Protein AF-Q72GN1-F1 (afdb_monomer)

Foldseek 3Di:
DPQPVVCVLVDPLLVLLLPDPFDPDPVLVLVLLLLCLLVLVLVLVLLVLLCVPDDPVLNPLSVLVSVLSVVSNVVSVVSPRDPPDDHDVLSVVVSVLSVVLSPDDSLLSLLVNLNLLSSVLSSCVSPPDCDDPCVVVVCSSPPPSNVVSSVSSVVSNVVSVPPDDSVVSSVSSSVSSVSSSSSSNSRD

InterPro domains:
  IPR016084 Haem oxygenase-like, multi-helical [G3DSA:1.20.910.10] (1-187)
  IPR016084 Haem oxygenase-like, multi-helical [SSF48613] (20-186)

Organism: Thermus thermophilus (strain ATCC BAA-163 / DSM 7039 / HB27) (NCBI:txid262724)

Secondary structure (DSSP, 8-state):
----GGGGGSTTHHHHHHT------HHHHHHHHHTTHHHHHHHHHHHHHHHHH--GGGHHHHHHHHHHHHHHHHHHHHTT--TTSPPPHHHHHHHHHHHHHTTS-HHHHHHHHHHHHHHHHHHHHHHS-SSSTTHHHHHHHTSHHHHHHHHHHHHHHHHHHTTS-HHHHHHHHHHHHHHHHHHHGGG-

Radius of gyration: 15.89 Å; Cα contacts (8 Å, |Δi|>4): 161; chains: 1; bounding box: 42×34×41 Å

Nearest PDB structures (foldseek):
  1wwm-assembly1_A  TM=9.823E-01  e=1.397E-21  Thermus thermophilus HB8
  1wwm-assembly1_B  TM=1.000E+00  e=7.717E-18  Thermus thermophilus HB8
  2qzc-assembly1_B  TM=8.128E-01  e=9.534E-03  Saccharolobus solfataricus P2
  8ji2-assembly1_B  TM=4.622E-01  e=4.978E-01  Aetokthonos hydrillicola Thurmond2011

Solvent-accessible surface area (backbone atoms only — not comparable to full-atom values): 10661 Å² total; per-residue (Å²): 132,84,71,64,64,72,45,73,69,47,71,64,50,64,56,55,49,69,66,55,79,63,56,83,46,72,67,60,45,53,52,56,55,33,67,39,51,70,43,55,53,46,47,48,54,45,48,55,55,46,59,76,70,46,55,79,92,55,38,64,46,52,51,54,51,47,52,53,50,52,54,49,52,54,49,39,46,76,72,67,28,55,95,85,56,88,72,54,71,65,56,48,53,42,37,52,48,52,59,54,48,63,72,49,60,69,55,61,41,46,34,50,51,36,51,50,57,54,47,52,51,54,52,43,68,70,71,52,61,79,67,66,98,49,28,69,61,48,49,62,70,66,26,73,65,48,52,50,36,50,52,49,35,46,57,52,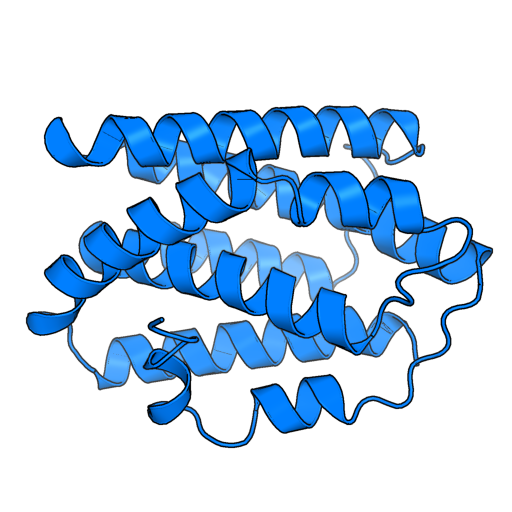23,57,71,43,50,81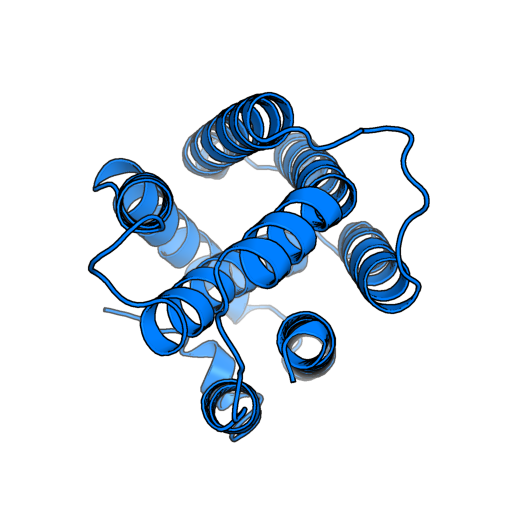,82,52,62,65,68,62,49,38,53,50,55,44,51,50,45,52,43,50,37,56,58,60,54,73,34,95

Sequence (188 aa):
MLGLDLLKEVPGLLEEIKALSLRLDEERFRFWLQQDYPFVEALYRYQVGLLLEAPQAHRAPLVQALMATVEELDWLLLQGASPSAPVHPVRAGYIALLEEMGRLPYAYRVVFFYFLNGLFLEAWAHHVPEEGPWAELSQHWFAPEFQAVLYDLEVLARGLWEDLDPEVVRTYLRRILEAEKATWSLLL

Mean predicted aligned error: 3.99 Å

pLDDT: mean 91.01, std 10.24, range [35.78, 98.81]

Structure (mmCIF, N/CA/C/O backbone):
data_AF-Q72GN1-F1
#
_entry.id   AF-Q72GN1-F1
#
loop_
_atom_site.group_PDB
_atom_site.id
_atom_site.type_symbol
_atom_site.label_atom_id
_atom_site.label_alt_id
_atom_site.label_comp_id
_atom_site.label_asym_id
_atom_site.label_entity_id
_atom_site.label_seq_id
_atom_site.pdbx_PDB_ins_code
_atom_site.Cartn_x
_atom_site.Cartn_y
_atom_site.Cartn_z
_atom_site.occupancy
_atom_site.B_iso_or_equiv
_atom_site.auth_seq_id
_atom_site.auth_comp_id
_atom_site.auth_asym_id
_atom_site.auth_atom_id
_atom_site.pdbx_PDB_model_num
ATOM 1 N N . MET A 1 1 ? 5.558 17.284 11.844 1.00 35.78 1 MET A N 1
ATOM 2 C CA . MET A 1 1 ? 5.648 16.429 10.651 1.00 35.78 1 MET A CA 1
ATOM 3 C C . MET A 1 1 ? 5.815 15.023 11.186 1.00 35.78 1 MET A C 1
ATOM 5 O O . MET A 1 1 ? 6.859 14.739 11.761 1.00 35.78 1 MET A O 1
ATOM 9 N N . LEU A 1 2 ? 4.736 14.248 11.218 1.00 42.19 2 LEU A N 1
ATOM 10 C CA . LEU A 1 2 ? 4.694 12.930 11.848 1.00 42.19 2 LEU A CA 1
ATOM 11 C C . LEU A 1 2 ? 5.319 11.917 10.879 1.00 42.19 2 LEU A C 1
ATOM 13 O O . LEU A 1 2 ? 4.662 11.114 10.245 1.00 42.19 2 LEU A O 1
ATOM 17 N N . GLY A 1 3 ? 6.641 11.972 10.731 1.00 53.28 3 GLY A N 1
ATOM 18 C CA . GLY A 1 3 ? 7.358 10.950 9.976 1.00 53.28 3 GLY A CA 1
ATOM 19 C C . GLY A 1 3 ? 7.131 9.600 10.639 1.00 53.28 3 GLY A C 1
ATOM 20 O O . GLY A 1 3 ? 7.642 9.402 11.731 1.00 53.28 3 GLY A O 1
ATOM 21 N N . LEU A 1 4 ? 6.324 8.731 10.021 1.00 66.62 4 LEU A N 1
ATOM 22 C CA . LEU A 1 4 ? 6.171 7.307 10.327 1.00 66.62 4 LEU A CA 1
ATOM 23 C C . LEU A 1 4 ? 6.432 6.936 11.803 1.00 66.62 4 LEU A C 1
ATOM 25 O O . LEU 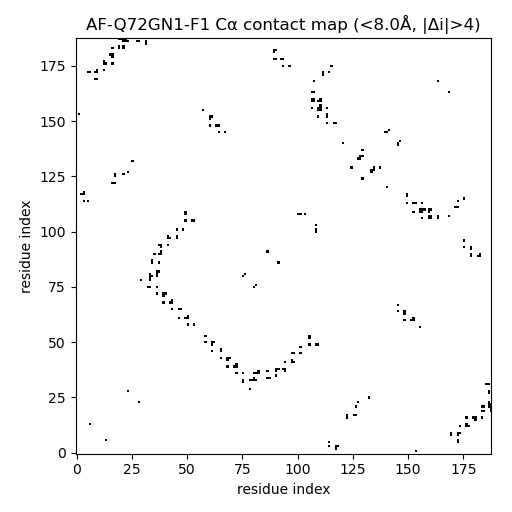A 1 4 ? 7.235 6.052 12.095 1.00 66.62 4 LEU A O 1
ATOM 29 N N . ASP A 1 5 ? 5.762 7.592 12.758 1.00 74.12 5 ASP A N 1
ATOM 30 C CA . ASP A 1 5 ? 5.998 7.343 14.193 1.00 74.12 5 ASP A CA 1
ATOM 31 C C . ASP A 1 5 ? 5.701 5.877 14.568 1.00 74.12 5 ASP A C 1
ATOM 33 O O . ASP A 1 5 ? 6.267 5.345 15.521 1.00 74.12 5 ASP A O 1
ATOM 37 N N . LEU A 1 6 ? 4.892 5.203 13.744 1.00 78.25 6 LEU A N 1
ATOM 38 C CA . LEU A 1 6 ? 4.627 3.764 13.767 1.00 78.25 6 LEU A CA 1
ATOM 39 C C . LEU A 1 6 ? 5.886 2.896 13.616 1.00 78.25 6 LEU A C 1
ATOM 41 O O . LEU A 1 6 ? 5.913 1.769 14.103 1.00 78.25 6 LEU A O 1
ATOM 45 N N . LEU A 1 7 ? 6.957 3.403 13.000 1.00 79.00 7 LEU A N 1
ATOM 46 C CA . LEU A 1 7 ? 8.240 2.695 12.908 1.00 79.00 7 LEU A CA 1
ATOM 47 C C . LEU A 1 7 ? 8.895 2.489 14.272 1.00 79.00 7 LEU A C 1
ATOM 49 O O . LEU A 1 7 ? 9.682 1.556 14.426 1.00 79.00 7 LEU A O 1
ATOM 53 N N . LYS A 1 8 ? 8.555 3.301 15.284 1.00 80.94 8 LYS A N 1
ATOM 54 C CA . LYS A 1 8 ? 9.031 3.092 16.661 1.00 80.94 8 LYS A CA 1
ATOM 55 C C . LYS A 1 8 ? 8.574 1.745 17.223 1.00 80.94 8 LYS A C 1
ATOM 57 O O . LYS A 1 8 ? 9.262 1.184 18.074 1.00 80.94 8 LYS A O 1
ATOM 62 N N . GLU A 1 9 ? 7.469 1.197 16.719 1.00 80.38 9 GLU A N 1
ATOM 63 C CA . GLU A 1 9 ? 6.988 -0.133 17.098 1.00 80.38 9 GLU A CA 1
ATOM 64 C C . GLU A 1 9 ? 7.864 -1.254 16.517 1.00 80.38 9 GLU A C 1
ATOM 66 O O . GLU A 1 9 ? 7.990 -2.330 17.109 1.00 80.38 9 GLU A O 1
ATOM 71 N N . VAL A 1 10 ? 8.526 -1.014 15.384 1.00 84.94 10 VAL A N 1
ATOM 72 C CA . VAL A 1 10 ? 9.309 -2.005 14.627 1.00 84.94 10 VAL A CA 1
ATOM 73 C C . VAL A 1 10 ? 10.698 -1.461 14.248 1.00 84.94 10 VAL A C 1
ATOM 75 O O . VAL A 1 10 ? 11.025 -1.340 13.066 1.00 84.94 10 VAL A O 1
ATOM 78 N N . PRO A 1 11 ? 11.542 -1.134 15.246 1.00 87.06 11 PRO A N 1
ATOM 79 C CA . PRO A 1 11 ? 12.806 -0.444 15.008 1.00 87.06 11 PRO A CA 1
ATOM 80 C C . PRO A 1 11 ? 13.786 -1.293 14.184 1.00 87.06 11 PRO A C 1
ATOM 82 O O . PRO A 1 11 ? 13.904 -2.499 14.407 1.00 87.06 11 PRO A O 1
ATOM 85 N N . GLY A 1 12 ? 14.528 -0.653 13.275 1.00 89.00 12 GLY A N 1
ATOM 86 C CA . GLY A 1 12 ? 15.630 -1.253 12.514 1.00 89.00 12 GLY A CA 1
ATOM 87 C C . GLY A 1 12 ? 15.245 -1.825 11.146 1.00 89.00 12 GLY A C 1
ATOM 88 O O . GLY A 1 12 ? 16.092 -1.905 10.261 1.00 89.00 12 GLY A O 1
ATOM 89 N N . LEU A 1 13 ? 13.981 -2.201 10.934 1.00 90.56 13 LEU A N 1
ATOM 90 C CA . LEU A 1 13 ? 13.562 -2.852 9.687 1.00 90.56 13 LEU A CA 1
ATOM 91 C C . LEU A 1 13 ? 13.527 -1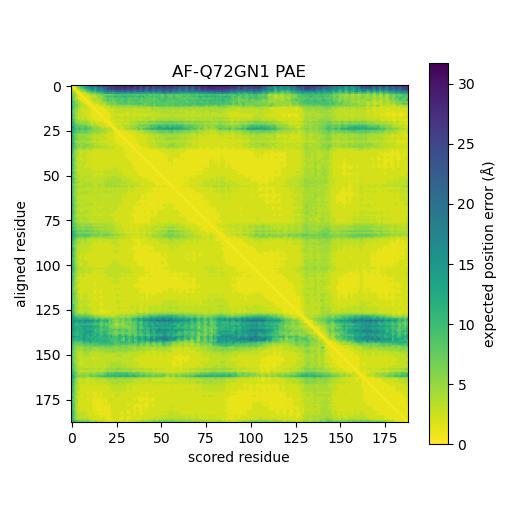.896 8.485 1.00 90.56 13 LEU A C 1
ATOM 93 O O . LEU A 1 13 ? 13.833 -2.318 7.371 1.00 90.56 13 LEU A O 1
ATOM 97 N N . LEU A 1 14 ? 13.203 -0.613 8.687 1.00 92.06 14 LEU A N 1
ATOM 98 C CA . LEU A 1 14 ? 13.308 0.380 7.611 1.00 92.06 14 LEU A CA 1
ATOM 99 C C . LEU A 1 14 ? 14.774 0.599 7.221 1.00 92.06 14 LEU A C 1
ATOM 101 O O . LEU A 1 14 ? 15.106 0.690 6.042 1.00 92.06 14 LEU A O 1
ATOM 105 N N . GLU A 1 15 ? 15.661 0.656 8.208 1.00 93.50 15 GLU A N 1
ATOM 106 C CA . GLU A 1 15 ? 17.096 0.814 8.009 1.00 93.50 15 GLU A CA 1
ATOM 107 C C . GLU A 1 15 ? 17.680 -0.375 7.240 1.00 93.50 15 GLU A C 1
ATOM 109 O O . GLU A 1 15 ? 18.548 -0.183 6.394 1.00 93.50 15 GLU A O 1
ATOM 114 N N . GLU A 1 16 ? 17.166 -1.588 7.460 1.00 95.25 16 GLU A N 1
ATOM 115 C CA . GLU A 1 16 ? 17.528 -2.762 6.662 1.00 95.25 16 GLU A CA 1
ATOM 116 C C . GLU A 1 16 ? 17.114 -2.641 5.190 1.00 95.25 16 GLU A C 1
ATOM 118 O O . GLU A 1 16 ? 17.872 -3.077 4.324 1.00 95.25 16 GLU A O 1
ATOM 123 N N . ILE A 1 17 ? 15.946 -2.056 4.892 1.00 95.19 17 ILE A N 1
ATOM 124 C CA . ILE A 1 17 ? 15.521 -1.777 3.509 1.00 95.19 17 ILE A CA 1
ATOM 125 C C . ILE A 1 17 ? 16.449 -0.732 2.889 1.00 95.19 17 ILE A C 1
ATOM 127 O O . ILE A 1 17 ? 16.931 -0.923 1.775 1.00 95.19 17 ILE A O 1
ATOM 131 N N . LYS A 1 18 ? 16.743 0.352 3.615 1.00 93.44 18 LYS A N 1
ATOM 132 C CA . LYS A 1 18 ? 17.638 1.426 3.154 1.00 93.44 18 LYS A CA 1
ATOM 133 C C . LYS A 1 18 ? 19.076 0.936 2.937 1.00 93.44 18 LYS A C 1
ATOM 135 O O . LYS A 1 18 ? 19.743 1.362 2.007 1.00 93.44 18 LYS A O 1
ATOM 140 N N . ALA A 1 19 ? 19.544 -0.025 3.729 1.00 95.25 19 ALA A N 1
ATOM 141 C CA . ALA A 1 19 ? 20.890 -0.586 3.607 1.00 95.25 19 ALA A CA 1
ATOM 142 C C . ALA A 1 19 ? 21.085 -1.550 2.416 1.00 95.25 19 ALA A C 1
ATOM 144 O O . ALA A 1 19 ? 22.205 -2.028 2.200 1.00 95.25 19 ALA A O 1
ATOM 145 N N . LEU A 1 20 ? 20.034 -1.877 1.652 1.00 95.50 20 LEU A N 1
ATOM 146 C CA . LEU A 1 20 ? 20.152 -2.759 0.492 1.00 95.50 20 LEU A CA 1
ATOM 147 C C . LEU A 1 20 ? 21.077 -2.145 -0.571 1.00 95.50 20 LEU A C 1
ATOM 149 O O . LEU A 1 20 ? 20.889 -1.019 -1.018 1.00 95.50 20 LEU A O 1
ATOM 153 N N . SER A 1 21 ? 22.074 -2.913 -1.012 1.00 93.75 21 SER A N 1
ATOM 154 C CA . SER A 1 21 ? 22.995 -2.508 -2.083 1.00 93.75 21 SER A CA 1
ATOM 155 C C . SER A 1 21 ? 22.385 -2.790 -3.458 1.00 93.75 21 SER A C 1
ATOM 157 O O . SER A 1 21 ? 22.785 -3.735 -4.138 1.00 93.75 21 SER A O 1
ATOM 159 N N . LEU A 1 22 ? 21.377 -2.002 -3.827 1.00 92.62 22 LEU A N 1
ATOM 160 C CA . LEU A 1 22 ? 20.598 -2.194 -5.049 1.00 92.62 22 LEU A CA 1
ATOM 161 C C . LEU A 1 22 ? 21.373 -1.810 -6.313 1.00 92.62 22 LEU A C 1
ATOM 163 O O . LEU A 1 22 ? 22.216 -0.910 -6.312 1.00 92.62 22 LEU A O 1
ATOM 167 N N . ARG A 1 23 ? 21.043 -2.471 -7.424 1.00 88.75 23 ARG A N 1
ATOM 168 C CA . ARG A 1 23 ? 21.545 -2.150 -8.763 1.00 88.75 23 ARG A CA 1
ATOM 169 C C . ARG A 1 23 ? 20.411 -1.588 -9.605 1.00 88.75 23 ARG A C 1
ATOM 171 O O . ARG A 1 23 ? 19.601 -2.330 -10.151 1.00 88.75 23 ARG A O 1
ATOM 178 N N . LEU A 1 24 ? 20.379 -0.267 -9.723 1.00 84.31 24 LEU A N 1
ATOM 179 C CA . LEU A 1 24 ? 19.360 0.453 -10.486 1.00 84.31 24 LEU A CA 1
ATOM 180 C C . LEU A 1 24 ? 19.787 0.649 -11.941 1.00 84.31 24 LEU A C 1
ATOM 182 O O . LEU A 1 24 ? 19.937 1.777 -12.411 1.00 84.31 24 LEU A O 1
ATOM 186 N N . ASP A 1 25 ? 20.036 -0.450 -12.655 1.00 87.19 25 ASP A N 1
ATOM 187 C CA . ASP A 1 25 ? 20.161 -0.358 -14.108 1.00 87.19 25 ASP A CA 1
ATOM 188 C C . ASP A 1 25 ? 18.796 -0.111 -14.757 1.00 87.19 25 ASP A C 1
ATOM 190 O O . ASP A 1 25 ? 17.753 -0.510 -14.229 1.00 87.19 25 ASP A O 1
ATOM 194 N N . GLU A 1 26 ? 18.808 0.591 -15.894 1.00 85.50 26 GLU A N 1
ATOM 195 C CA . GLU A 1 26 ? 17.575 1.170 -16.411 1.00 85.50 26 GLU A CA 1
ATOM 196 C C . GLU A 1 26 ? 16.539 0.093 -16.792 1.00 85.50 26 GLU A C 1
ATOM 198 O O . GLU A 1 26 ? 15.349 0.187 -16.485 1.00 85.50 26 GLU A O 1
ATOM 203 N N . GLU A 1 27 ? 17.010 -0.966 -17.446 1.00 87.50 27 GLU A N 1
ATOM 204 C CA . GLU A 1 27 ? 16.170 -2.049 -17.946 1.00 87.50 27 GLU A CA 1
ATOM 205 C C . GLU A 1 27 ? 15.624 -2.919 -16.809 1.00 87.50 27 GLU A C 1
ATOM 207 O O . GLU A 1 27 ? 14.429 -3.228 -16.797 1.00 87.50 27 GLU A O 1
ATOM 212 N N . ARG A 1 28 ? 16.453 -3.268 -15.814 1.00 88.94 28 ARG A N 1
ATOM 213 C CA . ARG A 1 28 ? 15.993 -4.027 -14.644 1.00 88.94 28 ARG A CA 1
ATOM 214 C C . ARG A 1 28 ? 15.006 -3.239 -13.814 1.00 88.94 28 ARG A C 1
ATOM 216 O O . ARG A 1 28 ? 14.027 -3.827 -13.364 1.00 88.94 28 ARG A O 1
ATOM 223 N N . PHE A 1 29 ? 15.230 -1.942 -13.614 1.00 88.50 29 PHE A N 1
ATOM 224 C CA . PHE A 1 29 ? 14.293 -1.135 -12.842 1.00 88.50 29 PHE A CA 1
ATOM 225 C C . PHE A 1 29 ? 12.955 -0.981 -13.574 1.00 88.50 29 PHE A C 1
ATOM 227 O O . PHE A 1 29 ? 11.906 -1.176 -12.961 1.00 88.50 29 PHE A O 1
ATOM 234 N N . ARG A 1 30 ? 12.967 -0.769 -14.901 1.00 88.31 30 ARG A N 1
ATOM 235 C CA . ARG A 1 30 ? 11.740 -0.787 -15.720 1.00 88.31 30 ARG A CA 1
ATOM 236 C C . ARG A 1 30 ? 10.990 -2.112 -15.583 1.00 88.31 30 ARG A C 1
ATOM 238 O O . ARG A 1 30 ? 9.778 -2.112 -15.387 1.00 88.31 30 ARG A O 1
ATOM 245 N N . PHE A 1 31 ? 11.697 -3.237 -15.665 1.00 89.00 31 PHE A N 1
ATOM 246 C CA . PHE A 1 31 ? 11.098 -4.561 -15.502 1.00 89.00 31 PHE A CA 1
ATOM 247 C C . PHE A 1 31 ? 10.524 -4.762 -14.093 1.00 89.00 31 PHE A C 1
ATOM 249 O O . PHE A 1 31 ? 9.406 -5.252 -13.943 1.00 89.00 31 PHE A O 1
ATOM 256 N N . TRP A 1 32 ? 11.256 -4.346 -13.058 1.00 92.75 32 TRP A N 1
ATOM 257 C CA . TRP A 1 32 ? 10.799 -4.411 -11.672 1.00 92.75 32 TRP A CA 1
ATOM 258 C C . TRP A 1 32 ? 9.516 -3.598 -11.457 1.00 92.75 32 TRP A C 1
ATOM 260 O O . TRP A 1 32 ? 8.594 -4.117 -10.829 1.00 92.75 32 TRP A O 1
ATOM 270 N N . LEU A 1 33 ? 9.421 -2.398 -12.042 1.00 89.06 33 LEU A N 1
ATOM 271 C CA . LEU A 1 33 ? 8.225 -1.549 -12.018 1.00 89.06 33 LEU A CA 1
ATOM 272 C C . LEU A 1 33 ? 7.031 -2.187 -12.730 1.00 89.06 33 LEU A C 1
ATOM 274 O O . LEU A 1 33 ? 5.942 -2.262 -12.172 1.00 89.06 33 LEU A O 1
ATOM 278 N N . GLN A 1 34 ? 7.225 -2.704 -13.945 1.00 90.19 34 GLN A N 1
ATOM 279 C CA . GLN A 1 34 ? 6.151 -3.357 -14.706 1.00 90.19 34 GLN A CA 1
ATOM 280 C C . GLN A 1 34 ? 5.541 -4.546 -13.951 1.00 90.19 34 GLN A C 1
ATOM 282 O O . GLN A 1 34 ? 4.347 -4.825 -14.070 1.00 90.19 34 GLN A O 1
ATOM 287 N N . GLN A 1 35 ? 6.357 -5.255 -13.166 1.00 92.44 35 GLN A N 1
ATOM 288 C CA . GLN A 1 35 ? 5.905 -6.367 -12.335 1.00 92.44 35 GLN A CA 1
ATOM 289 C C . GLN A 1 35 ? 5.064 -5.938 -11.131 1.00 92.44 35 GLN A C 1
ATOM 291 O O . GLN A 1 35 ? 4.506 -6.814 -10.470 1.00 92.44 35 GLN A O 1
ATOM 296 N N . ASP A 1 36 ? 4.978 -4.642 -10.832 1.00 94.94 36 ASP A N 1
ATOM 297 C CA . ASP A 1 36 ? 4.238 -4.133 -9.681 1.00 94.94 36 ASP A CA 1
ATOM 298 C C . ASP A 1 36 ? 2.743 -3.927 -9.951 1.00 94.94 36 ASP A C 1
ATOM 300 O O . ASP A 1 36 ? 1.947 -3.872 -9.018 1.00 94.94 36 ASP A O 1
ATOM 304 N N . TYR A 1 37 ? 2.319 -3.942 -11.219 1.00 96.81 37 TYR A N 1
ATOM 305 C CA . TYR A 1 37 ? 0.909 -3.793 -11.599 1.00 96.81 37 TYR A CA 1
ATOM 306 C C . TYR A 1 37 ? -0.064 -4.696 -10.809 1.00 96.81 37 TYR A C 1
ATOM 308 O O . TYR A 1 37 ? -1.065 -4.185 -10.306 1.00 96.81 37 TYR A O 1
ATOM 316 N N . PRO A 1 38 ? 0.197 -6.007 -10.608 1.00 98.31 38 PRO A N 1
ATOM 317 C CA . PRO A 1 38 ? -0.691 -6.856 -9.810 1.00 98.31 38 PRO A CA 1
ATOM 318 C C . PRO A 1 38 ? -0.802 -6.429 -8.338 1.00 98.31 38 PRO A C 1
ATOM 320 O O . PRO A 1 38 ? -1.833 -6.667 -7.711 1.00 98.31 38 PRO A O 1
ATOM 323 N N . PHE A 1 39 ? 0.247 -5.821 -7.774 1.00 98.25 39 PHE A N 1
ATOM 324 C CA . PHE A 1 39 ? 0.227 -5.297 -6.410 1.00 98.25 39 PHE A CA 1
ATOM 325 C C . PHE A 1 39 ? -0.571 -3.994 -6.327 1.00 98.25 39 PHE A C 1
ATOM 327 O O . PHE A 1 39 ? -1.431 -3.878 -5.456 1.00 98.25 39 PHE A O 1
ATOM 334 N N . VAL A 1 40 ? -0.373 -3.068 -7.268 1.00 97.50 40 VAL A N 1
ATOM 335 C CA . VAL A 1 40 ? -1.145 -1.815 -7.336 1.00 97.50 40 VAL A CA 1
ATOM 336 C C . VAL A 1 40 ? -2.640 -2.097 -7.553 1.00 97.50 40 VAL A C 1
ATOM 338 O O . VAL A 1 40 ? -3.487 -1.487 -6.906 1.00 97.50 40 VAL A O 1
ATOM 341 N N . GLU A 1 41 ? -2.993 -3.103 -8.358 1.00 98.50 41 GLU A N 1
ATOM 342 C CA . GLU A 1 41 ? -4.385 -3.557 -8.513 1.00 98.50 41 GLU A CA 1
ATOM 343 C C . GLU A 1 41 ? -4.946 -4.136 -7.199 1.00 98.50 41 GLU A C 1
ATOM 345 O O . GLU A 1 41 ? -6.095 -3.886 -6.823 1.00 98.50 41 GLU A O 1
ATOM 350 N N . ALA A 1 42 ? -4.143 -4.891 -6.443 1.00 98.69 42 ALA A N 1
ATOM 351 C CA . ALA A 1 42 ? -4.549 -5.363 -5.121 1.00 98.69 42 ALA A CA 1
ATOM 352 C C . ALA A 1 42 ? -4.737 -4.201 -4.127 1.00 98.69 42 ALA A C 1
ATOM 354 O O . ALA A 1 42 ? -5.677 -4.229 -3.325 1.00 98.69 42 ALA A O 1
ATOM 355 N N . LEU A 1 43 ? -3.899 -3.164 -4.210 1.00 98.50 43 LEU A N 1
ATOM 356 C CA . LEU A 1 43 ? -4.015 -1.943 -3.414 1.00 98.50 43 LEU A CA 1
ATOM 357 C C . LEU A 1 43 ? -5.298 -1.171 -3.759 1.00 98.50 43 LEU A C 1
ATOM 359 O O . LEU A 1 43 ? -6.043 -0.810 -2.847 1.00 98.50 43 LEU A O 1
ATOM 363 N N . TYR A 1 44 ? -5.634 -1.048 -5.048 1.00 98.69 44 TYR A N 1
ATOM 364 C CA . TYR A 1 44 ? -6.911 -0.498 -5.514 1.00 98.69 44 TYR A CA 1
ATOM 365 C C . TYR A 1 44 ? -8.101 -1.225 -4.870 1.00 98.69 44 TYR A C 1
ATOM 367 O O . TYR A 1 44 ? -8.983 -0.604 -4.266 1.00 98.69 44 TYR A O 1
ATOM 375 N N . ARG A 1 45 ? -8.114 -2.563 -4.911 1.00 98.81 45 ARG A N 1
ATOM 376 C CA . ARG A 1 45 ? -9.185 -3.368 -4.292 1.00 98.81 45 ARG A CA 1
ATOM 377 C C . ARG A 1 45 ? -9.255 -3.163 -2.779 1.00 98.81 45 ARG A C 1
ATOM 379 O O . ARG A 1 45 ? -10.351 -3.079 -2.217 1.00 98.81 45 ARG A O 1
ATOM 386 N N . TYR A 1 46 ? -8.103 -3.058 -2.123 1.00 98.81 46 TYR A N 1
ATOM 387 C CA . TYR A 1 46 ? -8.011 -2.762 -0.698 1.00 98.81 46 TYR A CA 1
ATOM 388 C C . TYR A 1 46 ? -8.623 -1.388 -0.362 1.00 98.81 46 TYR A C 1
ATOM 390 O O . TYR A 1 46 ? -9.431 -1.286 0.567 1.00 98.81 46 TYR A O 1
ATOM 398 N N . GLN A 1 47 ? -8.324 -0.354 -1.156 1.00 98.75 47 GLN A N 1
ATOM 399 C CA . GLN A 1 47 ? -8.876 1.000 -1.012 1.00 98.75 47 GLN A CA 1
ATOM 400 C C . GLN A 1 47 ? -10.386 1.055 -1.269 1.00 98.75 47 GLN A C 1
ATOM 402 O O . GLN A 1 47 ? -11.115 1.702 -0.515 1.00 98.75 47 GLN A O 1
ATOM 407 N N . VAL A 1 48 ? -10.895 0.334 -2.272 1.00 98.81 48 VAL A N 1
ATOM 408 C CA . VAL A 1 48 ? -12.347 0.201 -2.492 1.00 98.81 48 VAL A CA 1
ATOM 409 C C . VAL A 1 48 ? -13.020 -0.412 -1.263 1.00 98.81 48 VAL A C 1
ATOM 411 O O . VAL A 1 48 ? -14.063 0.068 -0.813 1.00 98.81 48 VAL A O 1
ATOM 414 N N . GLY A 1 49 ? -12.394 -1.424 -0.658 1.00 98.75 49 GLY A N 1
ATOM 415 C CA . GLY A 1 49 ? -12.849 -1.974 0.612 1.00 98.75 49 GLY A CA 1
ATOM 416 C C . GLY A 1 49 ? -12.873 -0.933 1.736 1.00 98.75 49 GLY A C 1
ATOM 417 O O . GLY A 1 49 ? -13.771 -0.976 2.575 1.00 98.75 49 GLY A O 1
ATOM 418 N N . LEU A 1 50 ? -11.894 -0.019 1.805 1.00 98.75 50 LEU A N 1
ATOM 419 C CA . LEU A 1 50 ? -11.890 1.054 2.811 1.00 98.75 50 LEU A CA 1
ATOM 420 C C . LEU A 1 50 ? -13.097 1.972 2.621 1.00 98.75 50 LEU A C 1
ATOM 422 O O . LEU A 1 50 ? -13.777 2.290 3.592 1.00 98.75 50 LEU A O 1
ATOM 426 N N . LEU A 1 51 ? -13.389 2.366 1.380 1.00 98.69 51 LEU A N 1
ATOM 427 C CA . LEU A 1 51 ? -14.522 3.236 1.057 1.00 98.69 51 LEU A CA 1
ATOM 428 C C . LEU A 1 51 ? -15.877 2.613 1.402 1.00 98.69 51 LEU A C 1
ATOM 430 O O . LEU A 1 51 ? -16.802 3.345 1.755 1.00 98.69 51 LEU A O 1
ATOM 434 N N . LEU A 1 52 ? -15.989 1.284 1.338 1.00 98.69 52 LEU A N 1
ATOM 435 C CA . LEU A 1 52 ? -17.213 0.566 1.692 1.00 98.69 52 LEU A CA 1
ATOM 436 C C . LEU A 1 52 ? -17.589 0.736 3.175 1.00 98.69 52 LEU A C 1
ATOM 438 O O . LEU A 1 52 ? -18.771 0.810 3.504 1.00 98.69 52 LEU A O 1
ATOM 442 N N . GLU A 1 53 ? -16.594 0.827 4.058 1.00 98.62 53 GLU A N 1
ATOM 443 C CA . GLU A 1 53 ? -16.784 0.964 5.511 1.00 98.62 53 GLU A CA 1
ATOM 444 C C . GLU A 1 53 ? -16.524 2.386 6.027 1.00 98.62 53 GLU A C 1
ATOM 446 O O . GLU A 1 53 ? -16.890 2.714 7.156 1.00 98.62 53 GLU A O 1
ATOM 451 N N . ALA A 1 54 ? -15.927 3.252 5.205 1.00 98.44 54 ALA A N 1
ATOM 452 C CA . ALA A 1 54 ? -15.529 4.590 5.606 1.00 98.44 54 ALA A CA 1
ATOM 453 C C . ALA A 1 54 ? -16.726 5.444 6.074 1.00 98.44 54 ALA A C 1
ATOM 455 O O . ALA A 1 54 ? -17.671 5.686 5.299 1.00 98.44 54 ALA A O 1
ATOM 456 N N . PRO A 1 55 ? -16.664 6.005 7.300 1.00 98.06 55 PRO A N 1
ATOM 457 C CA . PRO A 1 55 ? -17.544 7.087 7.722 1.00 98.06 55 PRO A CA 1
ATOM 458 C C . PRO A 1 55 ? -17.446 8.273 6.762 1.00 98.06 55 PRO A C 1
ATOM 460 O O . PRO A 1 55 ? -16.395 8.511 6.169 1.00 98.06 55 PRO A O 1
ATOM 463 N N . GLN A 1 56 ? -18.513 9.070 6.645 1.00 98.31 56 GLN A N 1
ATOM 464 C CA . GLN A 1 56 ? -18.552 10.202 5.709 1.00 98.31 56 GLN A CA 1
ATOM 465 C C . GLN 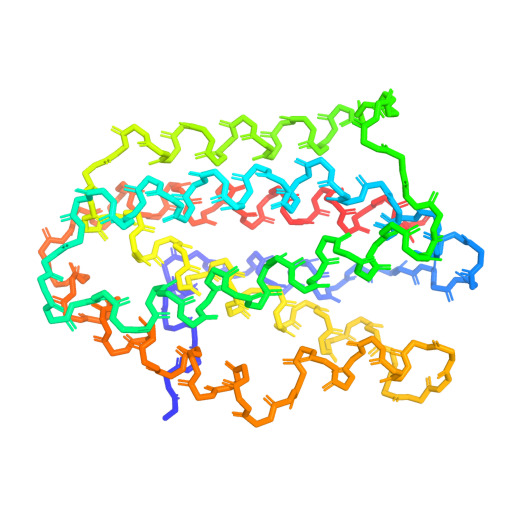A 1 56 ? -17.348 11.148 5.854 1.00 98.31 56 GLN A C 1
ATOM 467 O O . GLN A 1 56 ? -16.811 11.597 4.845 1.00 98.31 56 GLN A O 1
ATOM 472 N N . ALA A 1 57 ? -16.904 11.407 7.087 1.00 97.12 57 ALA A N 1
ATOM 473 C CA . ALA A 1 57 ? -15.768 12.281 7.373 1.00 97.12 57 ALA A CA 1
ATOM 474 C C . ALA A 1 57 ? -14.426 11.760 6.821 1.00 97.12 57 ALA A C 1
ATOM 476 O O . ALA A 1 57 ? -13.523 12.553 6.591 1.00 97.12 57 ALA A O 1
ATOM 477 N N . HIS A 1 58 ? -14.290 10.452 6.584 1.00 98.12 58 HIS A N 1
ATOM 478 C CA . HIS A 1 58 ? -13.037 9.833 6.134 1.00 98.12 58 HIS A CA 1
ATOM 479 C C . HIS A 1 58 ? -12.995 9.612 4.615 1.00 98.12 58 HIS A C 1
ATOM 481 O O . HIS A 1 58 ? -11.963 9.232 4.069 1.00 98.12 58 HIS A O 1
ATOM 487 N N . ARG A 1 59 ? -14.116 9.806 3.907 1.00 98.31 59 ARG A N 1
ATOM 488 C CA . ARG A 1 59 ? -14.236 9.432 2.487 1.00 98.31 59 ARG A CA 1
ATOM 489 C C . ARG A 1 59 ? -13.424 10.320 1.557 1.00 98.31 59 ARG A C 1
ATOM 491 O O . ARG A 1 59 ? -12.914 9.811 0.568 1.00 98.31 59 ARG A O 1
ATOM 498 N N . ALA A 1 60 ? -13.320 11.620 1.843 1.00 96.88 60 ALA A N 1
ATOM 499 C CA . ALA A 1 60 ? -12.672 12.546 0.915 1.00 96.88 60 ALA A CA 1
ATOM 500 C C . ALA A 1 60 ? -11.181 12.209 0.705 1.00 96.88 60 ALA A C 1
ATOM 502 O O . ALA A 1 60 ? -10.810 12.008 -0.451 1.00 96.88 60 ALA A O 1
ATOM 503 N N . PRO A 1 61 ? -10.360 12.007 1.759 1.00 95.88 61 PRO A N 1
ATOM 504 C CA . PRO A 1 61 ? -8.966 11.588 1.580 1.00 95.88 61 PRO A CA 1
ATOM 505 C C . PRO A 1 61 ? -8.831 10.221 0.897 1.00 95.88 61 PRO A C 1
ATOM 507 O O . PRO A 1 61 ? -7.978 10.032 0.036 1.00 95.88 61 PRO A O 1
ATOM 510 N N . LEU A 1 62 ? -9.716 9.271 1.224 1.00 97.50 62 LEU A N 1
ATOM 511 C CA . LEU A 1 62 ? -9.691 7.928 0.635 1.00 97.50 62 LEU A CA 1
ATOM 512 C C . LEU A 1 62 ? -10.037 7.921 -0.861 1.00 97.50 62 LEU A C 1
ATOM 514 O O . LEU A 1 62 ? -9.444 7.156 -1.613 1.00 97.50 62 LEU A O 1
ATOM 518 N N . VAL A 1 63 ? -10.970 8.769 -1.307 1.00 97.56 63 VAL A N 1
ATOM 519 C CA . VAL A 1 63 ? -11.279 8.929 -2.738 1.00 97.56 63 VAL A CA 1
ATOM 520 C C . VAL A 1 63 ? -10.102 9.551 -3.481 1.00 97.56 63 VAL A C 1
ATOM 522 O O . VAL A 1 63 ? -9.788 9.101 -4.577 1.00 97.56 63 VAL A O 1
ATOM 525 N N . GLN A 1 64 ? -9.436 10.547 -2.893 1.00 94.88 64 GLN A N 1
ATOM 526 C CA . GLN A 1 64 ? -8.250 11.154 -3.503 1.00 94.88 64 GLN A CA 1
ATOM 527 C C . GLN A 1 64 ? -7.115 10.135 -3.654 1.00 94.88 64 GLN A C 1
ATOM 529 O O . GLN A 1 64 ? -6.549 10.006 -4.735 1.00 94.88 64 GLN A O 1
ATOM 534 N N . ALA A 1 65 ? -6.859 9.333 -2.617 1.00 94.81 65 ALA A N 1
ATOM 535 C CA . ALA A 1 65 ? -5.884 8.250 -2.697 1.00 94.81 65 ALA A CA 1
ATOM 536 C C . ALA A 1 65 ? -6.259 7.201 -3.759 1.00 94.81 65 ALA A C 1
ATOM 538 O O . ALA A 1 65 ? -5.391 6.721 -4.480 1.00 94.81 65 ALA A O 1
ATOM 539 N N . LEU A 1 66 ? -7.548 6.857 -3.885 1.00 96.62 66 LEU A N 1
ATOM 540 C CA . LEU A 1 66 ? -8.014 5.919 -4.910 1.00 96.62 66 LEU A CA 1
ATOM 541 C C . LEU A 1 66 ? -7.785 6.463 -6.327 1.00 96.62 66 LEU A C 1
ATOM 543 O O . LEU A 1 66 ? -7.395 5.700 -7.204 1.00 96.62 66 LEU A O 1
ATOM 547 N N . MET A 1 67 ? -8.022 7.760 -6.556 1.00 94.19 67 MET A N 1
ATOM 548 C CA . MET A 1 67 ? -7.761 8.384 -7.858 1.00 94.19 67 MET A CA 1
ATOM 549 C C . MET A 1 67 ? -6.279 8.304 -8.228 1.00 94.19 67 MET A C 1
ATOM 551 O O . MET A 1 67 ? -5.976 7.881 -9.338 1.00 94.19 67 MET A O 1
ATOM 555 N N . ALA A 1 68 ? -5.373 8.591 -7.286 1.00 90.62 68 ALA A N 1
ATOM 556 C CA . ALA A 1 68 ? -3.934 8.448 -7.514 1.00 90.62 68 ALA A CA 1
ATOM 557 C C . ALA A 1 68 ? -3.551 7.010 -7.909 1.00 90.62 68 ALA A C 1
ATOM 559 O O . ALA A 1 68 ? -2.806 6.804 -8.861 1.00 90.62 68 ALA A O 1
ATOM 560 N N . THR A 1 69 ? -4.121 5.999 -7.245 1.00 94.19 69 THR A N 1
ATOM 561 C CA . THR A 1 69 ? -3.879 4.590 -7.599 1.00 94.19 69 THR A CA 1
ATOM 562 C C . THR A 1 69 ? -4.426 4.223 -8.983 1.00 94.19 69 THR A C 1
ATOM 564 O O . THR A 1 69 ? -3.806 3.443 -9.700 1.00 94.19 69 THR A O 1
ATOM 567 N N . VAL A 1 70 ? -5.569 4.782 -9.395 1.00 95.69 70 VAL A N 1
ATOM 568 C CA . VAL A 1 70 ? -6.109 4.577 -10.753 1.00 95.69 70 VAL A CA 1
ATOM 569 C C . VAL A 1 70 ? -5.179 5.178 -11.809 1.00 95.69 70 VAL A C 1
ATOM 571 O O . VAL A 1 70 ? -4.876 4.517 -12.800 1.00 95.69 70 VAL A O 1
ATOM 574 N N . GLU A 1 71 ? -4.688 6.396 -11.582 1.00 91.62 71 GLU A N 1
ATOM 575 C CA . GLU A 1 71 ? -3.722 7.050 -12.472 1.00 91.62 71 GLU A CA 1
ATOM 576 C C . GLU A 1 71 ? -2.398 6.270 -12.548 1.00 91.62 71 GLU A C 1
ATOM 578 O O . GLU A 1 71 ? -1.821 6.126 -13.627 1.00 91.62 71 GLU A O 1
ATOM 583 N N . GLU A 1 72 ? -1.947 5.698 -11.429 1.00 90.50 72 GLU A N 1
ATOM 584 C CA . GLU A 1 72 ? -0.754 4.850 -11.373 1.00 90.50 72 GLU A CA 1
ATOM 585 C C . GLU A 1 72 ? -0.914 3.554 -12.183 1.00 90.50 72 GLU A C 1
ATOM 587 O O . GLU A 1 72 ? 0.002 3.162 -12.911 1.00 90.50 72 GLU A O 1
ATOM 592 N N . LEU A 1 73 ? -2.085 2.908 -12.129 1.00 94.12 73 LEU A N 1
ATOM 593 C CA . LEU A 1 73 ? -2.384 1.735 -12.957 1.00 94.12 73 LEU A CA 1
ATOM 594 C C . LEU A 1 73 ? -2.332 2.070 -14.453 1.00 94.12 73 LEU A C 1
ATOM 596 O O . LEU A 1 73 ? -1.723 1.321 -15.221 1.00 94.12 73 LEU A O 1
ATOM 600 N N . ASP A 1 74 ? -2.929 3.189 -14.868 1.00 93.44 74 ASP A N 1
ATOM 601 C CA . ASP A 1 74 ? -2.878 3.654 -16.259 1.00 93.44 74 ASP A CA 1
ATOM 602 C C . ASP A 1 74 ? -1.439 3.956 -16.696 1.00 93.44 74 ASP A C 1
ATOM 604 O O . ASP A 1 74 ? -1.012 3.569 -17.789 1.00 93.44 74 ASP A O 1
ATOM 608 N N . TRP A 1 75 ? -0.653 4.590 -15.826 1.00 89.31 75 TRP A N 1
ATOM 609 C CA . TRP A 1 75 ? 0.756 4.857 -16.088 1.00 89.31 75 TRP A CA 1
ATOM 610 C C . TRP A 1 75 ? 1.565 3.560 -16.246 1.00 89.31 75 TRP A C 1
ATOM 612 O O . TRP A 1 75 ? 2.301 3.418 -17.225 1.00 89.31 75 TRP A O 1
ATOM 622 N N . LEU A 1 76 ? 1.382 2.570 -15.367 1.00 90.62 76 LEU A N 1
ATOM 623 C CA . LEU A 1 76 ? 2.043 1.264 -15.476 1.00 90.62 76 LEU A CA 1
ATOM 624 C C . LEU A 1 76 ? 1.699 0.550 -16.792 1.00 90.62 76 LEU A C 1
ATOM 626 O O . LEU A 1 76 ? 2.577 -0.061 -17.409 1.00 90.62 76 LEU A O 1
ATOM 630 N N . LEU A 1 77 ? 0.453 0.659 -17.266 1.00 93.94 77 LEU A N 1
ATOM 631 C CA . LEU A 1 77 ? 0.051 0.138 -18.578 1.00 93.94 77 LEU A CA 1
ATOM 632 C C . LEU A 1 77 ? 0.810 0.825 -19.720 1.00 93.94 77 LEU A C 1
ATOM 634 O O . LEU A 1 77 ? 1.296 0.144 -20.625 1.00 93.94 77 LEU A O 1
ATOM 638 N N . LEU A 1 78 ? 0.968 2.152 -19.667 1.00 90.81 78 LEU A N 1
ATOM 639 C CA . LEU A 1 78 ? 1.759 2.904 -20.650 1.00 90.81 78 LEU A CA 1
ATOM 640 C C . LEU A 1 78 ? 3.242 2.510 -20.631 1.00 90.81 78 LEU A C 1
ATOM 642 O O . LEU A 1 78 ? 3.888 2.521 -21.679 1.00 90.81 78 LEU A O 1
ATOM 646 N N . GLN A 1 79 ? 3.768 2.097 -19.474 1.00 86.38 79 GLN A N 1
ATOM 647 C CA . GLN A 1 79 ? 5.125 1.561 -19.349 1.00 86.38 79 GLN A CA 1
ATOM 648 C C . GLN A 1 79 ? 5.268 0.111 -19.834 1.00 86.38 79 GLN A C 1
ATOM 650 O O . GLN A 1 79 ? 6.375 -0.424 -19.813 1.00 86.38 79 GLN A O 1
ATOM 655 N N . GLY A 1 80 ? 4.190 -0.538 -20.286 1.00 91.62 80 GLY A N 1
ATOM 656 C CA . GLY A 1 80 ? 4.213 -1.904 -20.814 1.00 91.62 80 GLY A CA 1
ATOM 657 C C . GLY A 1 80 ? 3.937 -2.997 -19.780 1.00 91.62 80 GLY A C 1
ATOM 658 O O . GLY A 1 80 ? 4.207 -4.168 -20.057 1.00 91.62 80 GLY A O 1
ATOM 659 N N . ALA A 1 81 ? 3.406 -2.652 -18.603 1.00 94.12 81 ALA A N 1
ATOM 660 C CA . ALA A 1 81 ? 2.902 -3.653 -17.672 1.00 94.12 81 ALA A CA 1
ATOM 661 C C . ALA A 1 81 ? 1.737 -4.441 -18.293 1.00 94.12 81 ALA A C 1
ATOM 663 O O . ALA A 1 81 ? 0.960 -3.930 -19.101 1.00 94.12 81 ALA A O 1
ATOM 664 N N . SER A 1 82 ? 1.602 -5.707 -17.901 1.00 94.69 82 SER A N 1
ATOM 665 C CA . SER A 1 82 ? 0.556 -6.598 -18.405 1.00 94.69 82 SER A CA 1
ATOM 666 C C . SER A 1 82 ? -0.291 -7.126 -17.244 1.00 94.69 82 SER A C 1
ATOM 668 O O . SER A 1 82 ? 0.230 -7.914 -16.449 1.00 94.69 82 SER A O 1
ATOM 670 N N . PRO A 1 83 ? -1.603 -6.816 -17.186 1.00 94.75 83 PRO A N 1
ATOM 671 C CA . PRO A 1 83 ? -2.504 -7.311 -16.139 1.00 94.75 83 PRO A CA 1
ATOM 672 C C . PRO A 1 83 ? -2.561 -8.839 -16.025 1.00 94.75 83 PRO A C 1
ATOM 674 O O . PRO A 1 83 ? -2.794 -9.385 -14.952 1.00 94.75 83 PRO A O 1
ATOM 677 N N . SER A 1 84 ? -2.342 -9.547 -17.136 1.00 93.69 84 SER A N 1
ATOM 678 C CA . SER A 1 84 ? -2.375 -11.012 -17.203 1.00 93.69 84 SER A CA 1
ATOM 679 C C . SER A 1 84 ? -0.999 -11.672 -17.069 1.00 93.69 84 SER A C 1
ATOM 681 O O . SER A 1 84 ? -0.862 -12.860 -17.364 1.00 93.69 84 SER A O 1
ATOM 683 N N . ALA A 1 85 ? 0.042 -10.919 -16.704 1.00 92.12 85 ALA A N 1
ATOM 684 C CA . ALA A 1 85 ? 1.375 -11.481 -16.522 1.00 92.12 85 ALA A CA 1
ATOM 685 C C . ALA A 1 85 ? 1.430 -12.391 -15.278 1.00 92.12 85 ALA A C 1
ATOM 687 O O . ALA A 1 85 ? 0.712 -12.156 -14.302 1.00 92.12 85 ALA A O 1
ATOM 688 N N . PRO A 1 86 ? 2.283 -13.431 -15.275 1.00 95.19 86 PRO A N 1
ATOM 689 C CA . PRO A 1 86 ? 2.495 -14.239 -14.082 1.00 95.19 86 PRO A CA 1
ATOM 690 C C . PRO A 1 86 ? 3.100 -13.385 -12.960 1.00 95.19 86 PRO A C 1
ATOM 692 O O . PRO A 1 86 ? 4.077 -12.665 -13.165 1.00 95.19 86 PRO A O 1
ATOM 695 N N . VAL A 1 87 ? 2.535 -13.498 -11.758 1.00 97.38 87 VAL A N 1
ATOM 696 C CA . VAL A 1 87 ? 2.995 -12.753 -10.580 1.00 97.38 87 VAL A CA 1
ATOM 697 C C . VAL A 1 87 ? 4.190 -13.465 -9.946 1.00 97.38 87 VAL A C 1
ATOM 699 O O . VAL A 1 87 ? 4.137 -14.667 -9.678 1.00 97.38 87 VAL A O 1
ATOM 702 N N . HIS A 1 88 ? 5.269 -12.728 -9.671 1.00 97.44 88 HIS A N 1
ATOM 703 C CA . HIS A 1 88 ? 6.422 -13.270 -8.949 1.00 97.44 88 HIS A CA 1
ATOM 704 C C . HIS A 1 88 ? 6.011 -13.719 -7.528 1.00 97.44 88 HIS A C 1
ATOM 706 O O . HIS A 1 88 ? 5.279 -12.980 -6.866 1.00 97.44 88 HIS A O 1
ATOM 712 N N . PRO A 1 89 ? 6.501 -14.861 -6.998 1.00 98.00 89 PRO A N 1
ATOM 713 C CA . PRO A 1 89 ? 6.072 -15.381 -5.693 1.00 98.00 89 PRO A CA 1
ATOM 714 C C . PRO A 1 89 ? 6.199 -14.391 -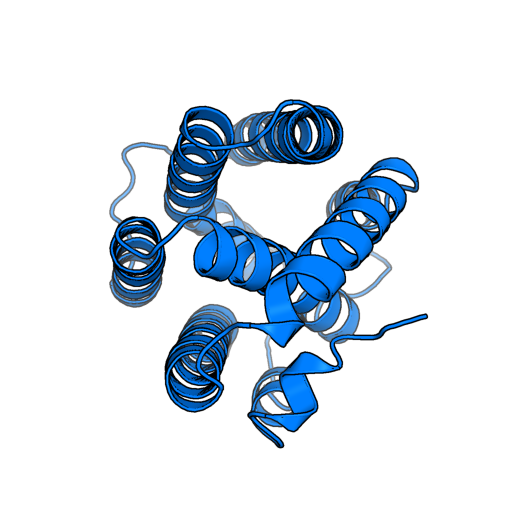4.526 1.00 98.00 89 PRO A C 1
ATOM 716 O O . PRO A 1 89 ? 5.351 -14.379 -3.641 1.00 98.00 89 PRO A O 1
ATOM 719 N N . VAL A 1 90 ? 7.224 -13.530 -4.545 1.00 97.50 90 VAL A N 1
ATOM 720 C CA . VAL A 1 90 ? 7.402 -12.462 -3.541 1.00 97.50 90 VAL A CA 1
ATOM 721 C C . VAL A 1 90 ? 6.247 -11.457 -3.585 1.00 97.50 90 VAL A C 1
ATOM 723 O O . VAL A 1 90 ? 5.621 -11.206 -2.559 1.00 97.50 90 VAL A O 1
ATOM 726 N N . ARG A 1 91 ? 5.902 -10.948 -4.776 1.00 97.56 91 ARG A N 1
ATOM 727 C CA . ARG A 1 91 ? 4.779 -10.014 -4.953 1.00 97.56 91 ARG A CA 1
ATOM 728 C C . ARG A 1 91 ? 3.441 -10.689 -4.656 1.00 97.56 91 ARG A C 1
ATOM 730 O O . ARG A 1 91 ? 2.577 -10.080 -4.042 1.00 97.56 91 ARG A O 1
ATOM 737 N N . ALA A 1 92 ? 3.290 -11.969 -5.001 1.00 98.25 92 ALA A N 1
ATOM 738 C CA . ALA A 1 92 ? 2.102 -12.750 -4.656 1.00 98.25 92 ALA A CA 1
ATOM 739 C C . ALA A 1 92 ? 1.910 -12.871 -3.132 1.00 98.25 92 ALA A C 1
ATOM 741 O O . ALA A 1 92 ? 0.791 -12.734 -2.642 1.00 98.25 92 ALA A O 1
ATOM 742 N N . GLY A 1 93 ? 2.995 -13.071 -2.375 1.00 98.31 93 GLY A N 1
ATOM 743 C CA . GLY A 1 93 ? 2.957 -13.061 -0.910 1.00 98.31 93 GLY A CA 1
ATOM 744 C C . GLY A 1 93 ? 2.528 -11.707 -0.339 1.00 98.31 93 GLY A C 1
ATOM 745 O O . GLY A 1 93 ? 1.760 -11.657 0.620 1.00 98.31 93 GLY A O 1
ATOM 746 N N . TYR A 1 94 ? 2.965 -10.612 -0.960 1.00 98.56 94 TYR A N 1
ATOM 747 C CA . TYR A 1 94 ? 2.585 -9.264 -0.542 1.00 98.56 94 TYR A CA 1
ATOM 748 C C . TYR A 1 94 ? 1.126 -8.926 -0.887 1.00 98.56 94 TYR A C 1
ATOM 750 O O . TYR A 1 94 ? 0.394 -8.381 -0.065 1.00 98.56 94 TYR A O 1
ATOM 758 N N . ILE A 1 95 ? 0.648 -9.348 -2.057 1.00 98.75 95 ILE A N 1
ATOM 759 C CA . ILE A 1 95 ? -0.771 -9.258 -2.426 1.00 98.75 95 ILE A CA 1
ATOM 760 C C . ILE A 1 95 ? -1.633 -10.027 -1.418 1.00 98.75 95 ILE A C 1
ATOM 762 O O . ILE A 1 95 ? -2.620 -9.495 -0.914 1.00 98.75 95 ILE A O 1
ATOM 766 N N . ALA A 1 96 ? -1.228 -11.244 -1.046 1.00 98.69 96 ALA A N 1
ATOM 767 C CA . ALA A 1 96 ? -1.929 -12.021 -0.026 1.00 98.69 96 ALA A CA 1
ATOM 768 C C . ALA A 1 96 ? -1.939 -11.314 1.344 1.00 98.69 96 ALA A C 1
ATOM 770 O O . ALA A 1 96 ? -2.928 -11.411 2.072 1.00 98.69 96 ALA A O 1
ATOM 771 N N . LEU A 1 97 ? -0.881 -10.566 1.685 1.00 98.81 97 LEU A N 1
ATOM 772 C CA . LEU A 1 97 ? -0.842 -9.733 2.890 1.00 98.81 97 LEU A CA 1
ATOM 773 C C . LEU A 1 97 ? -1.864 -8.584 2.823 1.00 98.81 97 LEU A C 1
ATOM 775 O O . LEU A 1 97 ? -2.555 -8.354 3.813 1.00 98.81 97 LEU A O 1
ATOM 779 N N . LEU A 1 98 ? -2.022 -7.905 1.678 1.00 98.75 98 LEU A N 1
ATOM 780 C CA . LEU A 1 98 ? -3.084 -6.901 1.487 1.00 98.75 98 LEU A CA 1
ATOM 781 C C . LEU A 1 98 ? -4.477 -7.519 1.666 1.00 98.75 98 LEU A C 1
ATOM 783 O O . LEU A 1 98 ? -5.320 -6.965 2.371 1.00 98.75 98 LEU A O 1
ATOM 787 N N . GLU A 1 99 ? -4.718 -8.692 1.080 1.00 98.56 99 GLU A N 1
ATOM 788 C CA . GLU A 1 99 ? -5.986 -9.413 1.231 1.00 98.56 99 GLU A CA 1
ATOM 789 C C . GLU A 1 99 ? -6.246 -9.844 2.680 1.00 98.56 99 GLU A C 1
ATOM 791 O O . GLU A 1 99 ? -7.385 -9.814 3.146 1.00 98.56 99 GLU A O 1
ATOM 796 N N . GLU A 1 100 ? -5.204 -10.255 3.406 1.00 98.69 100 GLU A N 1
ATOM 797 C CA . GLU A 1 100 ? -5.278 -10.586 4.827 1.00 98.69 100 GLU A CA 1
ATOM 798 C C . GLU A 1 100 ? -5.624 -9.368 5.675 1.00 98.69 100 GLU A C 1
ATOM 800 O O . GLU A 1 100 ? -6.591 -9.419 6.438 1.00 98.69 100 GLU A O 1
ATOM 805 N N . MET A 1 101 ? -4.915 -8.256 5.482 1.00 98.62 101 MET A N 1
ATOM 806 C CA . MET A 1 101 ? -5.230 -6.993 6.147 1.00 98.62 101 MET A CA 1
ATOM 807 C C . MET A 1 101 ? -6.641 -6.515 5.800 1.00 98.62 101 MET A C 1
ATOM 809 O O . MET A 1 101 ? -7.332 -5.978 6.660 1.00 98.62 101 MET A O 1
ATOM 813 N N . GLY A 1 102 ? -7.119 -6.773 4.579 1.00 98.44 102 GLY A N 1
ATOM 814 C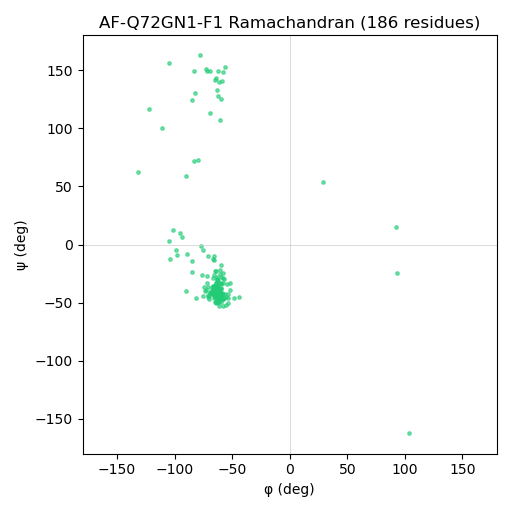 CA . GLY A 1 102 ? -8.478 -6.449 4.142 1.00 98.44 102 GLY A CA 1
ATOM 815 C C . GLY A 1 102 ? -9.585 -7.121 4.966 1.00 98.44 102 GLY A C 1
ATOM 816 O O . GLY A 1 102 ? -10.721 -6.656 4.937 1.00 98.44 102 GLY A O 1
ATOM 817 N N . ARG A 1 103 ? -9.266 -8.174 5.733 1.00 98.25 103 ARG A N 1
ATOM 818 C CA . ARG A 1 103 ? -10.196 -8.866 6.646 1.00 98.25 103 ARG A CA 1
ATOM 819 C C . ARG A 1 103 ? -10.213 -8.275 8.059 1.00 98.25 103 ARG A C 1
ATOM 821 O O . ARG A 1 103 ? -11.030 -8.694 8.877 1.00 98.25 103 ARG A O 1
ATOM 828 N N . LEU A 1 104 ? -9.309 -7.347 8.367 1.00 98.56 104 LEU A N 1
ATOM 829 C CA . LEU A 1 104 ? -9.236 -6.692 9.671 1.00 98.56 104 LEU A CA 1
ATOM 830 C C . LEU A 1 104 ? -10.312 -5.602 9.812 1.00 98.56 104 LEU A C 1
ATOM 832 O O . LEU A 1 104 ? -10.869 -5.144 8.811 1.00 98.56 104 LEU A O 1
ATOM 836 N N . PRO A 1 105 ? -10.607 -5.141 11.041 1.00 98.50 105 PRO A N 1
ATOM 837 C CA . PRO A 1 105 ? -11.503 -4.008 11.240 1.00 98.50 105 PRO A CA 1
ATOM 838 C C . PRO A 1 105 ? -11.010 -2.744 10.522 1.00 98.50 105 PRO A C 1
ATOM 840 O O . PRO A 1 105 ? -9.805 -2.500 10.425 1.00 98.50 105 PRO A O 1
ATOM 843 N N . TYR A 1 106 ? -11.950 -1.909 10.074 1.00 98.50 106 TYR A N 1
ATOM 844 C CA . TYR A 1 106 ? -11.691 -0.664 9.343 1.00 98.50 106 TYR A CA 1
ATOM 845 C C . TYR A 1 106 ? -10.558 0.197 9.931 1.00 98.50 106 TYR A C 1
ATOM 847 O O . TYR A 1 106 ? -9.688 0.656 9.192 1.00 98.50 106 TYR A O 1
ATOM 855 N N . ALA A 1 107 ? -10.535 0.376 11.255 1.00 98.06 107 ALA A N 1
ATOM 856 C CA . ALA A 1 107 ? -9.550 1.226 11.922 1.00 98.06 107 ALA A CA 1
ATOM 857 C C . ALA A 1 107 ? -8.102 0.749 11.694 1.00 98.06 107 ALA A C 1
ATOM 859 O O . ALA A 1 107 ? -7.251 1.546 11.301 1.00 98.06 107 ALA A O 1
ATOM 860 N N . TYR A 1 108 ? -7.844 -0.559 11.821 1.00 98.38 108 TYR A N 1
ATOM 861 C CA . TYR A 1 108 ? -6.541 -1.148 11.492 1.00 98.38 108 TYR A CA 1
ATOM 862 C C . TYR A 1 108 ? -6.178 -0.909 10.030 1.00 98.38 108 TYR A C 1
ATOM 864 O O . TYR A 1 108 ? -5.052 -0.546 9.706 1.00 98.38 108 TYR A O 1
ATOM 872 N N . ARG A 1 109 ? -7.149 -1.087 9.132 1.00 98.62 109 ARG A N 1
ATOM 873 C CA . ARG A 1 109 ? -6.900 -1.021 7.695 1.00 98.62 109 ARG A CA 1
ATOM 874 C C . ARG A 1 109 ? -6.502 0.368 7.215 1.00 98.62 109 ARG A C 1
ATOM 876 O O . ARG A 1 109 ? -5.632 0.467 6.352 1.00 98.62 109 ARG A O 1
ATOM 883 N N . VAL A 1 110 ? -7.101 1.424 7.768 1.00 98.12 110 VAL A N 1
ATOM 884 C CA . VAL A 1 110 ? -6.714 2.814 7.466 1.00 98.12 110 VAL A CA 1
ATOM 885 C C . VAL A 1 110 ? -5.315 3.118 7.997 1.00 98.12 110 VAL A C 1
ATOM 887 O O . VAL A 1 110 ? -4.513 3.712 7.283 1.00 98.12 110 VAL A O 1
ATOM 890 N N . VAL A 1 111 ? -4.996 2.661 9.211 1.00 97.44 111 VAL A N 1
ATOM 891 C CA . VAL A 1 111 ? -3.654 2.813 9.792 1.00 97.44 111 VAL A CA 1
ATOM 892 C C . VAL A 1 111 ? -2.596 2.123 8.927 1.00 97.44 111 VAL A C 1
ATOM 894 O O . VAL A 1 111 ? -1.578 2.733 8.605 1.00 97.44 111 VAL A O 1
ATOM 897 N N . PHE A 1 112 ? -2.847 0.888 8.485 1.00 98.12 112 PHE A N 1
ATOM 898 C CA . PHE A 1 112 ? -1.934 0.182 7.583 1.00 98.12 112 PHE A CA 1
ATOM 899 C C . PHE A 1 112 ? -1.838 0.834 6.208 1.00 98.12 112 PHE A C 1
ATOM 901 O O . PHE A 1 112 ? -0.755 0.870 5.636 1.00 98.12 112 PHE A O 1
ATOM 908 N N . PHE A 1 113 ? -2.936 1.390 5.691 1.00 98.00 113 PHE A N 1
ATOM 909 C CA . PHE A 1 113 ? -2.915 2.114 4.424 1.00 98.00 113 PHE A CA 1
ATOM 910 C C . PHE A 1 113 ? -2.025 3.357 4.488 1.00 98.00 113 PHE A C 1
ATOM 912 O O . PHE A 1 113 ? -1.196 3.563 3.606 1.00 98.00 113 PHE A O 1
ATOM 919 N N . TYR A 1 114 ? -2.151 4.157 5.549 1.00 96.75 114 TYR A N 1
ATOM 920 C CA . TYR A 1 114 ? -1.252 5.286 5.789 1.00 96.75 114 TYR A CA 1
ATOM 921 C C . TYR A 1 114 ? 0.208 4.823 5.888 1.00 96.75 114 TYR A C 1
ATOM 923 O O . TYR A 1 114 ? 1.076 5.384 5.219 1.00 96.75 114 TYR A O 1
ATOM 931 N N . PHE A 1 115 ? 0.469 3.764 6.663 1.00 96.56 115 PHE A N 1
ATOM 932 C CA . PHE A 1 115 ? 1.819 3.229 6.833 1.00 96.56 115 PHE A CA 1
ATOM 933 C C . PHE A 1 115 ? 2.449 2.780 5.509 1.00 96.56 115 PHE A C 1
ATOM 935 O O . PHE A 1 115 ? 3.594 3.134 5.245 1.00 96.56 115 PHE A O 1
ATOM 942 N N . LEU A 1 116 ? 1.705 2.048 4.671 1.00 96.31 116 LEU A N 1
ATOM 943 C CA . LEU A 1 116 ? 2.156 1.602 3.349 1.00 96.31 116 LEU A CA 1
ATOM 944 C C . LEU A 1 116 ? 2.604 2.783 2.483 1.00 96.31 116 LEU A C 1
ATOM 946 O O . LEU A 1 116 ? 3.731 2.788 2.006 1.00 96.31 116 LEU A O 1
ATOM 950 N N . ASN A 1 117 ? 1.768 3.816 2.345 1.00 93.75 117 ASN A N 1
ATOM 951 C CA . ASN A 1 117 ? 2.091 4.970 1.499 1.00 93.75 117 ASN A CA 1
ATOM 952 C C . ASN A 1 117 ? 3.316 5.743 2.007 1.00 93.75 117 ASN A C 1
ATOM 954 O O . ASN A 1 117 ? 4.183 6.116 1.218 1.00 93.75 117 ASN A O 1
ATOM 958 N N . GLY A 1 118 ? 3.419 5.956 3.32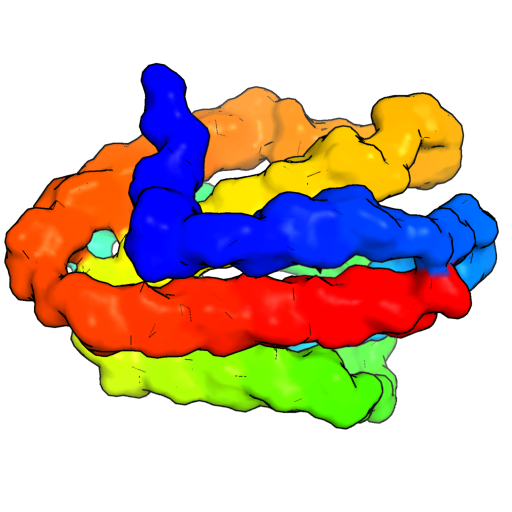3 1.00 92.69 118 GLY A N 1
ATOM 959 C CA . GLY A 1 118 ? 4.604 6.589 3.902 1.00 92.69 118 GLY A CA 1
ATOM 960 C C . GLY A 1 118 ? 5.869 5.748 3.701 1.00 92.69 118 GLY A C 1
ATOM 961 O O . GLY A 1 118 ? 6.931 6.289 3.406 1.00 92.69 118 GLY A O 1
ATOM 962 N N . LEU A 1 119 ? 5.755 4.422 3.807 1.00 93.88 119 LEU A N 1
ATOM 963 C CA . LEU A 1 119 ? 6.860 3.496 3.582 1.00 93.88 119 LEU A CA 1
ATOM 964 C C . LEU A 1 119 ? 7.315 3.470 2.116 1.00 93.88 119 LEU A C 1
ATOM 966 O O . LEU A 1 119 ? 8.521 3.498 1.870 1.00 93.88 119 LEU A O 1
ATOM 970 N N . PHE A 1 120 ? 6.382 3.459 1.159 1.00 91.56 120 PHE A N 1
ATOM 971 C CA . PHE A 1 120 ? 6.707 3.527 -0.269 1.00 91.56 120 PHE A CA 1
ATOM 972 C C . PHE A 1 120 ? 7.510 4.789 -0.576 1.00 91.56 120 PHE A C 1
ATOM 974 O O . PHE A 1 120 ? 8.569 4.706 -1.194 1.00 91.56 120 PHE A O 1
ATOM 981 N N . LEU A 1 121 ? 7.060 5.940 -0.064 1.00 89.06 121 LEU A N 1
ATOM 982 C CA . LEU A 1 121 ? 7.741 7.217 -0.248 1.00 89.06 121 LEU A CA 1
ATOM 983 C C . LEU A 1 121 ? 9.156 7.211 0.350 1.00 89.06 121 LEU A C 1
ATOM 985 O O . LEU A 1 121 ? 10.099 7.654 -0.298 1.00 89.06 121 LEU A O 1
ATOM 989 N N . GLU A 1 122 ? 9.321 6.684 1.564 1.00 90.44 122 GLU A N 1
ATOM 990 C CA . GLU A 1 122 ? 10.626 6.601 2.233 1.00 90.44 122 GLU A CA 1
ATOM 991 C C . GLU A 1 122 ? 11.617 5.684 1.511 1.00 90.44 122 GLU A C 1
ATOM 993 O O . GLU A 1 122 ? 12.796 6.023 1.389 1.00 90.44 122 GLU A O 1
ATOM 998 N N . ALA A 1 123 ? 11.166 4.511 1.057 1.00 91.00 123 ALA A N 1
ATOM 999 C CA . ALA A 1 123 ? 12.019 3.579 0.327 1.00 91.00 123 ALA A CA 1
ATOM 1000 C C . ALA A 1 123 ? 12.380 4.133 -1.058 1.00 91.00 123 ALA A C 1
ATOM 1002 O O . ALA A 1 123 ? 13.545 4.080 -1.458 1.00 91.00 123 ALA A O 1
ATOM 1003 N N . TRP A 1 124 ? 11.404 4.735 -1.745 1.00 89.38 124 TRP A N 1
ATOM 1004 C CA . TRP A 1 124 ? 11.597 5.370 -3.042 1.00 89.38 124 TRP A CA 1
ATOM 1005 C C . TRP A 1 124 ? 12.587 6.529 -2.973 1.00 89.38 124 TRP A C 1
ATOM 1007 O O . TRP A 1 124 ? 13.579 6.517 -3.695 1.00 89.38 124 TRP A O 1
ATOM 1017 N N . ALA A 1 125 ? 12.370 7.487 -2.065 1.00 88.56 125 ALA A N 1
ATOM 1018 C CA . ALA A 1 125 ? 13.234 8.656 -1.889 1.00 88.56 125 ALA A CA 1
ATOM 1019 C C . ALA A 1 125 ? 14.682 8.283 -1.537 1.00 88.56 125 ALA A C 1
ATOM 1021 O O . ALA A 1 125 ? 15.605 9.048 -1.803 1.00 88.56 125 ALA A O 1
ATOM 1022 N N . HIS A 1 126 ? 14.885 7.129 -0.898 1.00 91.38 126 HIS A N 1
ATOM 1023 C CA . HIS A 1 126 ? 16.216 6.670 -0.528 1.00 91.38 126 HIS A CA 1
ATOM 1024 C C . HIS A 1 126 ? 16.958 5.996 -1.683 1.00 91.38 126 HIS A C 1
ATOM 1026 O O . HIS A 1 126 ? 18.143 6.259 -1.883 1.00 91.38 126 HIS A O 1
ATOM 1032 N N . HIS A 1 127 ? 16.285 5.096 -2.401 1.00 90.12 127 HIS A N 1
ATOM 1033 C CA . HIS A 1 127 ? 16.933 4.259 -3.407 1.00 90.12 127 HIS A CA 1
ATOM 1034 C C . HIS A 1 127 ? 16.935 4.898 -4.788 1.00 90.12 127 HIS A C 1
ATOM 1036 O O . HIS A 1 127 ? 17.932 4.803 -5.499 1.00 90.12 127 HIS A O 1
ATOM 1042 N N . VAL A 1 128 ? 15.842 5.545 -5.184 1.00 87.62 128 VAL A N 1
ATOM 1043 C CA . VAL A 1 128 ? 15.671 6.053 -6.545 1.00 87.62 128 VAL A CA 1
ATOM 1044 C C . VAL A 1 128 ? 16.315 7.438 -6.663 1.00 87.62 128 VAL A C 1
ATOM 1046 O O . VAL A 1 128 ? 15.970 8.336 -5.897 1.00 87.62 128 VAL A O 1
ATOM 1049 N N . PRO A 1 129 ? 17.244 7.649 -7.616 1.00 83.25 129 PRO A N 1
ATOM 1050 C CA . PRO A 1 129 ? 17.861 8.954 -7.809 1.00 83.25 129 PRO A CA 1
ATOM 1051 C C . PRO A 1 129 ? 16.827 9.997 -8.258 1.00 83.25 129 PRO A C 1
ATOM 1053 O O . PRO A 1 129 ? 15.938 9.707 -9.058 1.00 83.25 129 PRO A O 1
ATOM 1056 N N . GLU A 1 130 ? 16.977 11.233 -7.772 1.00 77.62 130 GLU A N 1
ATOM 1057 C CA . GLU A 1 130 ? 16.100 12.363 -8.128 1.00 77.62 130 GLU A CA 1
ATOM 1058 C C . GLU A 1 130 ? 16.227 12.766 -9.608 1.00 77.62 130 GLU A C 1
ATOM 1060 O O . GLU A 1 130 ? 15.291 13.300 -10.204 1.00 77.62 130 GLU A O 1
ATOM 1065 N N . GLU A 1 131 ? 17.384 12.493 -10.213 1.00 73.38 131 GLU A N 1
ATOM 1066 C CA . GLU A 1 131 ? 17.700 12.798 -11.605 1.00 73.38 131 GLU A CA 1
ATOM 1067 C C . GLU A 1 131 ? 17.676 11.537 -12.485 1.00 73.38 131 GLU A C 1
ATOM 1069 O O . GLU A 1 131 ? 17.912 10.417 -12.029 1.00 73.38 131 GLU A O 1
ATOM 1074 N N . GLY A 1 132 ? 17.461 11.726 -13.790 1.00 71.75 132 GLY A N 1
ATOM 1075 C CA . GLY A 1 132 ? 17.537 10.660 -14.792 1.00 71.75 132 GLY A CA 1
ATOM 1076 C C . GLY A 1 132 ? 16.169 10.163 -15.279 1.00 71.75 132 GLY A C 1
ATOM 1077 O O . GLY A 1 132 ? 15.170 10.867 -15.124 1.00 71.75 132 GLY A O 1
ATOM 1078 N N . PRO A 1 133 ? 16.101 8.968 -15.898 1.00 70.94 133 PRO A N 1
ATOM 1079 C CA . PRO A 1 133 ? 14.888 8.470 -16.561 1.00 70.94 133 PRO A CA 1
ATOM 1080 C C . PRO A 1 133 ? 13.725 8.189 -15.595 1.00 70.94 133 PRO A C 1
ATOM 1082 O O . PRO A 1 133 ? 12.600 7.971 -16.031 1.00 70.94 133 PRO A O 1
ATOM 1085 N N . TRP A 1 134 ? 13.989 8.215 -14.287 1.00 72.56 134 TRP A N 1
ATOM 1086 C CA . TRP A 1 134 ? 13.020 7.953 -13.221 1.00 72.56 134 TRP A CA 1
ATOM 1087 C C . TRP A 1 134 ? 12.445 9.219 -12.593 1.00 72.56 134 TRP A C 1
ATOM 1089 O O . TRP A 1 134 ? 11.533 9.130 -11.776 1.00 72.56 134 TRP A O 1
ATOM 1099 N N . ALA A 1 135 ? 12.944 10.392 -12.992 1.00 72.38 135 ALA A N 1
ATOM 1100 C CA . ALA A 1 135 ? 12.507 11.670 -12.447 1.00 72.38 135 ALA A CA 1
ATOM 1101 C C . ALA A 1 135 ? 11.011 11.925 -12.688 1.00 72.38 135 ALA A C 1
ATOM 1103 O O . ALA A 1 135 ? 10.337 12.415 -11.790 1.00 72.38 135 ALA A O 1
ATOM 1104 N N . GLU A 1 136 ? 10.468 11.552 -13.855 1.00 68.06 136 GLU A N 1
ATOM 1105 C CA . GLU A 1 136 ? 9.028 11.689 -14.148 1.00 68.06 136 GLU A CA 1
ATOM 1106 C C . GLU A 1 136 ? 8.163 10.837 -13.208 1.00 68.06 136 GLU A C 1
ATOM 1108 O O . GLU A 1 136 ? 7.109 11.273 -12.754 1.00 68.06 136 GLU A O 1
ATOM 1113 N N . LEU A 1 137 ? 8.635 9.640 -12.859 1.00 65.69 137 LEU A N 1
ATOM 1114 C CA . LEU A 1 137 ? 7.936 8.732 -11.952 1.00 65.69 137 LEU A CA 1
ATOM 1115 C C . LEU A 1 137 ? 7.969 9.267 -10.516 1.00 65.69 137 LEU A C 1
ATOM 1117 O O . LEU A 1 137 ? 6.938 9.362 -9.853 1.00 65.69 137 LEU A O 1
ATOM 1121 N N . SER A 1 138 ? 9.144 9.724 -10.080 1.00 70.81 138 SER A N 1
ATOM 1122 C CA . SER A 1 138 ? 9.311 10.436 -8.816 1.00 70.81 138 SER A CA 1
ATOM 1123 C C . SER A 1 138 ? 8.394 11.667 -8.751 1.00 70.81 138 SER A C 1
ATOM 1125 O O . SER A 1 138 ? 7.735 11.883 -7.740 1.00 70.81 138 SER A O 1
ATOM 1127 N N . GLN A 1 139 ? 8.271 12.454 -9.824 1.00 71.69 139 GLN A N 1
ATOM 1128 C CA . GLN A 1 139 ? 7.431 13.660 -9.842 1.00 71.69 139 GLN A CA 1
ATOM 1129 C C . GLN A 1 139 ? 5.952 13.384 -9.546 1.00 71.69 139 GLN A C 1
ATOM 1131 O O . GLN A 1 139 ? 5.321 14.219 -8.903 1.00 71.69 139 GLN A O 1
ATOM 1136 N N . HIS A 1 140 ? 5.413 12.229 -9.948 1.00 67.19 140 HIS A N 1
ATOM 1137 C CA . HIS A 1 140 ? 4.036 11.850 -9.623 1.00 67.19 140 HIS A CA 1
ATOM 1138 C C . HIS A 1 140 ? 3.853 11.514 -8.135 1.00 67.19 140 HIS A C 1
ATOM 1140 O O . HIS A 1 140 ? 2.909 11.994 -7.511 1.00 67.19 140 HIS A O 1
ATOM 1146 N N . TRP A 1 141 ? 4.772 10.755 -7.532 1.00 64.69 141 TRP A N 1
ATOM 1147 C CA . TRP A 1 141 ? 4.711 10.405 -6.103 1.00 64.69 141 TRP A CA 1
ATOM 1148 C C . TRP A 1 141 ? 5.117 11.557 -5.165 1.00 64.69 141 TRP A C 1
ATOM 1150 O O . TRP A 1 141 ? 4.651 11.641 -4.028 1.00 64.69 141 TRP A O 1
ATOM 1160 N N . PHE A 1 142 ? 5.949 12.490 -5.632 1.00 66.94 142 PHE A N 1
ATOM 1161 C CA . PHE A 1 142 ? 6.316 13.710 -4.900 1.00 66.94 142 PHE A CA 1
ATOM 1162 C C . PHE A 1 142 ? 5.433 14.915 -5.244 1.00 66.94 142 PHE A C 1
ATOM 1164 O O . PHE A 1 142 ? 5.703 16.024 -4.773 1.00 66.94 142 PHE A O 1
ATOM 1171 N N . ALA A 1 143 ? 4.377 14.720 -6.037 1.00 70.25 143 ALA A N 1
ATOM 1172 C CA . ALA A 1 143 ? 3.458 15.788 -6.389 1.00 70.25 143 ALA A CA 1
ATOM 1173 C C . ALA A 1 143 ? 2.825 16.396 -5.117 1.00 70.25 143 ALA A C 1
ATOM 1175 O O . ALA A 1 143 ? 2.497 15.657 -4.174 1.00 70.25 143 ALA A O 1
ATOM 1176 N N . PRO A 1 144 ? 2.633 17.729 -5.054 1.00 71.56 144 PRO A N 1
ATOM 1177 C CA . PRO A 1 144 ? 2.011 18.389 -3.905 1.00 71.56 144 PRO A CA 1
ATOM 1178 C C . PRO A 1 144 ? 0.663 17.776 -3.505 1.00 71.56 144 PRO A C 1
ATOM 1180 O O . PRO A 1 144 ? 0.328 17.723 -2.322 1.00 71.56 144 PRO A O 1
ATOM 1183 N N . GLU A 1 145 ? -0.093 17.286 -4.483 1.00 75.50 145 GLU A N 1
ATOM 1184 C CA . GLU A 1 145 ? -1.387 16.642 -4.303 1.00 75.50 145 GLU A CA 1
ATOM 1185 C C . GLU A 1 145 ? -1.260 15.322 -3.533 1.00 75.50 145 GLU A C 1
ATOM 1187 O O . GLU A 1 145 ? -2.013 15.098 -2.585 1.00 75.50 145 GLU A O 1
ATOM 1192 N N . PHE A 1 146 ? -0.274 14.478 -3.859 1.00 79.06 146 PHE A N 1
ATOM 1193 C CA . PHE A 1 146 ? -0.050 13.215 -3.148 1.00 79.06 146 PHE A CA 1
ATOM 1194 C C . PHE A 1 146 ? 0.424 13.453 -1.709 1.00 79.06 146 PHE A C 1
ATOM 1196 O O . PHE A 1 146 ? -0.050 12.803 -0.778 1.00 79.06 146 PHE A O 1
ATOM 1203 N N . GLN A 1 147 ? 1.291 14.448 -1.495 1.00 85.25 147 GLN A N 1
ATOM 1204 C CA . GLN A 1 147 ? 1.728 14.844 -0.150 1.00 85.25 147 GLN A CA 1
ATOM 1205 C C . GLN A 1 147 ? 0.566 15.373 0.705 1.00 85.25 147 GLN A C 1
ATOM 1207 O O . GLN A 1 147 ? 0.488 15.079 1.899 1.00 85.25 147 GLN A O 1
ATOM 1212 N N . ALA A 1 148 ? -0.368 16.114 0.100 1.00 87.88 148 ALA A N 1
ATOM 1213 C CA . ALA A 1 148 ? -1.578 16.569 0.780 1.00 87.88 148 ALA A CA 1
ATOM 1214 C C . ALA A 1 148 ? -2.494 15.394 1.164 1.00 87.88 148 ALA A C 1
ATOM 1216 O O . ALA A 1 148 ? -2.980 15.338 2.294 1.00 87.88 148 ALA A O 1
ATOM 1217 N N . VAL A 1 149 ? -2.670 14.416 0.269 1.00 89.81 149 VAL A N 1
ATOM 1218 C CA . VAL A 1 149 ? -3.423 13.188 0.571 1.00 89.81 149 VAL A CA 1
ATOM 1219 C C . VAL A 1 149 ? -2.764 12.407 1.705 1.00 89.81 149 VAL A C 1
ATOM 1221 O O . VAL A 1 149 ? -3.454 11.972 2.626 1.00 89.81 149 VAL A O 1
ATOM 1224 N N . LEU A 1 150 ? -1.438 12.256 1.683 1.00 91.31 150 LEU A N 1
ATOM 1225 C CA . LEU A 1 150 ? -0.710 11.545 2.732 1.00 91.31 150 LEU A CA 1
ATOM 1226 C C . LEU A 1 150 ? -0.849 12.236 4.095 1.00 91.31 150 LEU A C 1
ATOM 1228 O O . LEU A 1 150 ? -1.015 11.558 5.108 1.00 91.31 150 LEU A O 1
ATOM 1232 N N . TYR A 1 151 ? -0.854 13.571 4.120 1.00 92.25 151 TYR A N 1
ATOM 1233 C CA . TYR A 1 151 ? -1.133 14.344 5.329 1.00 92.25 151 TYR A CA 1
ATOM 1234 C C . TYR A 1 151 ? -2.550 14.096 5.867 1.00 92.25 151 TYR A C 1
ATOM 1236 O O . TYR A 1 151 ? -2.733 13.871 7.063 1.00 92.25 151 TYR A O 1
ATOM 1244 N N . ASP A 1 152 ? -3.564 14.074 5.004 1.00 94.56 152 ASP A N 1
ATOM 1245 C CA . ASP A 1 152 ? -4.928 13.779 5.445 1.00 94.56 152 ASP A CA 1
ATOM 1246 C C . ASP A 1 152 ? -5.064 12.332 5.958 1.00 94.56 152 ASP A C 1
ATOM 1248 O O . ASP A 1 152 ? -5.738 12.081 6.963 1.00 94.56 152 ASP A O 1
ATOM 1252 N N . LEU A 1 153 ? -4.387 11.370 5.319 1.00 95.12 153 LEU A N 1
ATOM 1253 C CA . LEU A 1 153 ? -4.326 9.980 5.784 1.00 95.12 153 LEU A CA 1
ATOM 1254 C C . LEU A 1 153 ? -3.621 9.852 7.139 1.00 95.12 153 LEU A C 1
ATOM 1256 O O . LEU A 1 153 ? -4.070 9.070 7.976 1.00 95.12 153 LEU A O 1
ATOM 1260 N N . GLU A 1 154 ? -2.567 10.631 7.379 1.00 94.31 154 GLU A N 1
ATOM 1261 C CA . GLU A 1 154 ? -1.877 10.704 8.669 1.00 94.31 154 GLU A CA 1
ATOM 1262 C C . GLU A 1 154 ? -2.822 11.149 9.784 1.00 94.31 154 GLU A C 1
ATOM 1264 O O . GLU A 1 154 ? -2.876 10.526 10.847 1.00 94.31 154 GLU A O 1
ATOM 1269 N N . VAL A 1 155 ? -3.596 12.209 9.539 1.00 93.44 155 VAL A N 1
ATOM 1270 C CA . VAL A 1 155 ? -4.565 12.731 10.510 1.00 93.44 155 VAL A CA 1
ATOM 1271 C C . VAL A 1 155 ? -5.614 11.669 10.850 1.00 93.44 155 VAL A C 1
ATOM 1273 O O . VAL A 1 155 ? -5.909 11.457 12.029 1.00 93.44 155 VAL A O 1
ATOM 1276 N N . LEU A 1 156 ? -6.136 10.960 9.842 1.00 94.31 156 LEU A N 1
ATOM 1277 C CA . LEU A 1 156 ? -7.086 9.863 10.048 1.00 94.31 156 LEU A CA 1
ATOM 1278 C C . LEU A 1 156 ? -6.462 8.702 10.830 1.00 94.31 156 LEU A C 1
ATOM 1280 O O . LEU A 1 156 ? -7.035 8.245 11.819 1.00 94.31 156 LEU A O 1
ATOM 1284 N N . ALA A 1 157 ? -5.290 8.231 10.405 1.00 94.94 157 ALA A N 1
ATOM 1285 C CA . ALA A 1 157 ? -4.600 7.110 11.030 1.00 94.94 157 ALA A CA 1
ATOM 1286 C C . ALA A 1 157 ? -4.259 7.406 12.493 1.00 94.94 157 ALA A C 1
ATOM 1288 O O . ALA A 1 157 ? -4.471 6.555 13.353 1.00 94.94 157 AL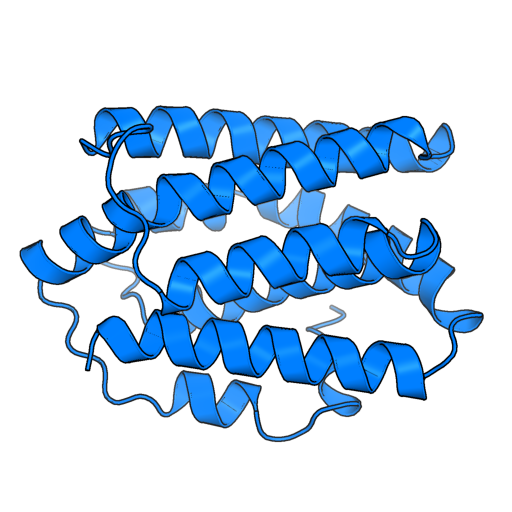A A O 1
ATOM 1289 N N . ARG A 1 158 ? -3.808 8.627 12.799 1.00 92.00 158 ARG A N 1
ATOM 1290 C CA . ARG A 1 158 ? -3.483 9.038 14.166 1.00 92.00 158 ARG A CA 1
ATOM 1291 C C . ARG A 1 158 ? -4.696 9.002 15.090 1.00 92.00 158 ARG A C 1
ATOM 1293 O O . ARG A 1 158 ? -4.574 8.504 16.202 1.00 92.00 158 ARG A O 1
ATOM 1300 N N . GLY A 1 159 ? -5.848 9.494 14.633 1.00 91.88 159 GLY A N 1
ATOM 1301 C CA . GLY A 1 159 ? -7.081 9.446 15.424 1.00 91.88 159 GLY A CA 1
ATOM 1302 C C . GLY A 1 159 ? -7.603 8.023 15.642 1.00 91.88 159 GLY A C 1
ATOM 1303 O O . GLY A 1 159 ? -8.235 7.753 16.654 1.00 91.88 159 GLY A O 1
ATOM 1304 N N . LEU A 1 160 ? -7.326 7.109 14.709 1.00 93.88 160 LEU A N 1
ATOM 1305 C CA . LEU A 1 160 ? -7.734 5.705 14.804 1.00 93.88 160 LEU A CA 1
ATOM 1306 C C . LEU A 1 160 ? -6.759 4.843 15.610 1.00 93.88 160 LEU A C 1
ATOM 1308 O O . LEU A 1 160 ? -7.165 3.804 16.117 1.00 93.88 160 LEU A O 1
ATOM 1312 N N . TRP A 1 161 ? -5.494 5.254 15.711 1.00 89.38 161 TRP A N 1
ATOM 1313 C CA . TRP A 1 161 ? -4.422 4.502 16.361 1.00 89.38 161 TRP A CA 1
ATOM 1314 C C . TRP A 1 161 ? -4.637 4.290 17.860 1.00 89.38 161 TRP A C 1
ATOM 1316 O O . TRP A 1 161 ? -4.278 3.236 18.379 1.00 89.38 161 TRP A O 1
ATOM 1326 N N . GLU A 1 162 ? -5.199 5.286 18.550 1.00 83.81 162 GLU A N 1
ATOM 1327 C CA . GLU A 1 162 ? -5.236 5.350 20.020 1.00 83.81 162 GLU A CA 1
ATOM 1328 C C . GLU A 1 162 ? -5.935 4.144 20.672 1.00 83.81 162 GLU A C 1
ATOM 1330 O O . GLU A 1 162 ? -5.561 3.749 21.775 1.00 83.81 162 GLU A O 1
ATOM 1335 N N . ASP A 1 163 ? -6.886 3.526 19.966 1.00 88.19 163 ASP A N 1
ATOM 1336 C CA . ASP A 1 163 ? -7.716 2.425 20.466 1.00 88.19 163 ASP A CA 1
ATOM 1337 C C . ASP A 1 163 ? -7.320 1.038 19.913 1.00 88.19 163 ASP A C 1
ATOM 1339 O O . ASP A 1 163 ? -7.999 0.041 20.180 1.00 88.19 163 ASP A O 1
ATOM 1343 N N . LEU A 1 164 ? -6.257 0.945 19.105 1.00 94.50 164 LEU A N 1
ATOM 1344 C CA . LEU A 1 164 ? -5.827 -0.320 18.498 1.00 94.50 164 LEU A CA 1
ATOM 1345 C C . LEU A 1 164 ? -4.954 -1.144 19.447 1.00 94.50 164 LEU A C 1
ATOM 1347 O O . LEU A 1 164 ? -4.187 -0.606 20.240 1.00 94.50 164 LEU A O 1
ATOM 1351 N N . ASP A 1 165 ? -5.023 -2.473 19.321 1.00 95.69 165 ASP A N 1
ATOM 1352 C CA . ASP A 1 165 ? -4.098 -3.370 20.014 1.00 95.69 165 ASP A CA 1
ATOM 1353 C C . ASP A 1 165 ? -2.694 -3.211 19.402 1.00 95.69 165 ASP A C 1
ATOM 1355 O O . ASP A 1 165 ? -2.487 -3.592 18.240 1.00 95.69 165 ASP A O 1
ATOM 1359 N N . PRO A 1 166 ? -1.715 -2.676 20.155 1.00 91.94 166 PRO A N 1
ATOM 1360 C CA . PRO A 1 166 ? -0.392 -2.384 19.622 1.00 91.94 166 PRO A CA 1
ATOM 1361 C C . PRO A 1 166 ? 0.351 -3.642 19.162 1.00 91.94 166 PRO A C 1
ATOM 1363 O O . PRO A 1 166 ? 1.151 -3.556 18.233 1.00 91.94 166 PRO A O 1
ATOM 1366 N N . GLU A 1 167 ? 0.080 -4.821 19.734 1.00 95.00 167 GLU A N 1
ATOM 1367 C CA . GLU A 1 167 ? 0.769 -6.055 19.333 1.00 95.00 167 GLU A CA 1
ATOM 1368 C C . GLU A 1 167 ? 0.273 -6.562 17.973 1.00 95.00 167 GLU A C 1
ATOM 1370 O O . GLU A 1 167 ? 1.062 -7.027 17.138 1.00 95.00 167 GLU A O 1
ATOM 1375 N N . VAL A 1 168 ? -1.028 -6.404 17.705 1.00 96.31 168 VAL A N 1
ATOM 1376 C CA . VAL A 1 168 ? -1.599 -6.677 16.380 1.00 96.31 168 VAL A CA 1
ATOM 1377 C C . VAL A 1 168 ? -0.958 -5.748 15.363 1.00 96.31 168 VAL A C 1
ATOM 1379 O O . VAL A 1 168 ? -0.456 -6.218 14.339 1.00 96.31 168 VAL A O 1
ATOM 1382 N N . VAL A 1 169 ? -0.914 -4.444 15.649 1.00 95.56 169 VAL A N 1
ATOM 1383 C CA . VAL A 1 169 ? -0.322 -3.506 14.699 1.00 95.56 169 VAL A CA 1
ATOM 1384 C C . VAL A 1 169 ? 1.156 -3.820 14.468 1.00 95.56 169 VAL A C 1
ATOM 1386 O O . VAL A 1 169 ? 1.577 -3.947 13.318 1.00 95.56 169 VAL A O 1
ATOM 1389 N N . ARG A 1 170 ? 1.939 -4.025 15.528 1.00 94.88 170 ARG A N 1
ATOM 1390 C CA . ARG A 1 170 ? 3.364 -4.362 15.439 1.00 94.88 170 ARG A CA 1
ATOM 1391 C C . ARG A 1 170 ? 3.628 -5.571 14.546 1.00 94.88 170 ARG A C 1
ATOM 1393 O O . ARG A 1 170 ? 4.565 -5.558 13.746 1.00 94.88 170 ARG A O 1
ATOM 1400 N N . THR A 1 171 ? 2.799 -6.605 14.665 1.00 97.25 171 THR A N 1
ATOM 1401 C CA . THR A 1 171 ? 2.908 -7.821 13.853 1.00 97.25 171 THR A CA 1
ATOM 1402 C C . THR A 1 171 ? 2.731 -7.521 12.366 1.00 97.25 171 THR A C 1
ATOM 1404 O O . THR A 1 171 ? 3.541 -7.962 11.551 1.00 97.25 171 THR A O 1
ATOM 1407 N N . TYR A 1 172 ? 1.710 -6.747 11.998 1.00 97.88 172 TYR A N 1
ATOM 1408 C CA . TYR A 1 172 ? 1.466 -6.399 10.598 1.00 97.88 172 TYR A CA 1
ATOM 1409 C C . TYR A 1 172 ? 2.476 -5.381 10.059 1.00 97.88 172 TYR A C 1
ATOM 1411 O O . TYR A 1 172 ? 2.969 -5.575 8.955 1.00 97.88 172 TYR A O 1
ATOM 1419 N N . LEU A 1 173 ? 2.869 -4.372 10.844 1.00 97.00 173 LEU A N 1
ATOM 1420 C CA . LEU A 1 173 ? 3.939 -3.426 10.496 1.00 97.00 173 LEU A CA 1
ATOM 1421 C C . LEU A 1 173 ? 5.238 -4.158 10.132 1.00 97.00 173 LEU A C 1
ATOM 1423 O O . LEU A 1 173 ? 5.848 -3.869 9.104 1.00 97.00 173 LEU A O 1
ATOM 1427 N N . ARG A 1 174 ? 5.633 -5.152 10.942 1.00 97.50 174 ARG A N 1
ATOM 1428 C CA . ARG A 1 174 ? 6.803 -5.997 10.665 1.00 97.50 174 ARG A CA 1
ATOM 1429 C C . ARG A 1 174 ? 6.653 -6.730 9.335 1.00 97.50 174 ARG A C 1
ATOM 1431 O O . ARG A 1 174 ? 7.562 -6.680 8.516 1.00 97.50 174 ARG A O 1
ATOM 1438 N N . ARG A 1 175 ? 5.510 -7.383 9.111 1.00 98.38 175 ARG A N 1
ATOM 1439 C CA . ARG A 1 175 ? 5.252 -8.150 7.882 1.00 98.38 175 ARG A CA 1
ATOM 1440 C C . ARG A 1 175 ? 5.223 -7.267 6.636 1.00 98.38 175 ARG A C 1
ATOM 1442 O O . ARG A 1 175 ? 5.696 -7.701 5.593 1.00 98.38 175 ARG A O 1
ATOM 1449 N N . ILE A 1 176 ? 4.707 -6.042 6.747 1.00 98.31 176 ILE A N 1
ATOM 1450 C CA . ILE A 1 176 ? 4.746 -5.049 5.667 1.00 98.31 176 ILE A CA 1
ATOM 1451 C C . ILE A 1 176 ? 6.203 -4.701 5.334 1.00 98.31 176 ILE A C 1
ATOM 1453 O O . ILE A 1 176 ? 6.594 -4.785 4.175 1.00 98.31 176 ILE A O 1
ATOM 1457 N N . LEU A 1 177 ? 7.035 -4.393 6.337 1.00 97.56 177 LEU A N 1
ATOM 1458 C CA . LEU A 1 177 ? 8.456 -4.091 6.117 1.00 97.56 177 LEU A CA 1
ATOM 1459 C C . LEU A 1 177 ? 9.234 -5.285 5.543 1.00 97.56 177 LEU A C 1
ATOM 1461 O O . LEU A 1 177 ? 10.073 -5.110 4.664 1.00 97.56 177 LEU A O 1
ATOM 1465 N N . GLU A 1 178 ? 8.953 -6.506 5.999 1.00 97.88 178 GLU A N 1
ATOM 1466 C CA . GLU A 1 178 ? 9.550 -7.724 5.439 1.00 97.88 178 GLU A CA 1
ATOM 1467 C C . GLU A 1 178 ? 9.151 -7.933 3.969 1.00 97.88 178 GLU A C 1
ATOM 1469 O O . GLU A 1 178 ? 9.998 -8.297 3.148 1.00 97.88 178 GLU A O 1
ATOM 1474 N N . ALA A 1 179 ? 7.888 -7.670 3.621 1.00 98.25 179 ALA A N 1
ATOM 1475 C CA . ALA A 1 179 ? 7.391 -7.770 2.253 1.00 98.25 179 ALA A CA 1
ATOM 1476 C C . ALA A 1 179 ? 7.981 -6.682 1.336 1.00 98.25 179 ALA A C 1
ATOM 1478 O O . ALA A 1 179 ? 8.414 -6.997 0.223 1.00 98.25 179 ALA A O 1
ATOM 1479 N N . GLU A 1 180 ? 8.099 -5.440 1.819 1.00 97.69 180 GLU A N 1
ATOM 1480 C CA . GLU A 1 180 ? 8.834 -4.373 1.131 1.00 97.69 180 GLU A CA 1
ATOM 1481 C C . GLU A 1 180 ? 10.283 -4.775 0.889 1.00 97.69 180 GLU A C 1
ATOM 1483 O O . GLU A 1 180 ? 10.753 -4.776 -0.248 1.00 97.69 180 GLU A O 1
ATOM 1488 N N . LYS A 1 181 ? 10.994 -5.195 1.941 1.00 97.75 181 LYS A N 1
ATOM 1489 C CA . LYS A 1 181 ? 12.393 -5.616 1.837 1.00 97.75 181 LYS A CA 1
ATOM 1490 C C . LYS A 1 181 ? 12.566 -6.713 0.795 1.00 97.75 181 LYS A C 1
ATOM 1492 O O . LYS A 1 181 ? 13.495 -6.647 -0.009 1.00 97.75 181 LYS A O 1
ATOM 1497 N N . ALA A 1 182 ? 11.689 -7.716 0.795 1.00 97.81 182 ALA A N 1
ATOM 1498 C CA . ALA A 1 182 ? 11.731 -8.801 -0.177 1.00 97.81 182 ALA A CA 1
ATOM 1499 C C . ALA A 1 182 ? 11.511 -8.296 -1.611 1.00 97.81 182 ALA A C 1
ATOM 1501 O O . ALA A 1 182 ? 12.170 -8.777 -2.533 1.00 97.81 182 ALA A O 1
ATOM 1502 N N . THR A 1 183 ? 10.630 -7.313 -1.791 1.00 97.06 183 THR A N 1
ATOM 1503 C CA . THR A 1 183 ? 10.319 -6.713 -3.092 1.00 97.06 183 THR A CA 1
ATOM 1504 C C . THR A 1 183 ? 11.481 -5.869 -3.618 1.00 97.06 183 THR A C 1
ATOM 1506 O O . THR A 1 183 ? 11.905 -6.070 -4.757 1.00 97.06 183 THR A O 1
ATOM 1509 N N . TRP A 1 184 ? 12.073 -5.005 -2.788 1.00 96.50 184 TRP A N 1
ATOM 1510 C CA . TRP A 1 184 ? 13.282 -4.246 -3.138 1.00 96.50 184 TRP A CA 1
ATOM 1511 C C . TRP A 1 184 ? 14.494 -5.154 -3.374 1.00 96.50 184 TRP A C 1
ATOM 1513 O O . TRP A 1 184 ? 15.307 -4.888 -4.254 1.00 96.50 184 TRP A O 1
ATOM 1523 N N . SER A 1 185 ? 14.593 -6.281 -2.662 1.00 96.75 185 SER A N 1
ATOM 1524 C CA . SER A 1 185 ? 15.687 -7.250 -2.838 1.00 96.75 185 SER A CA 1
ATOM 1525 C C . SER A 1 185 ? 15.694 -7.942 -4.208 1.00 96.75 185 SER A C 1
ATOM 1527 O O . SER A 1 185 ? 16.692 -8.559 -4.573 1.00 96.75 185 SER A O 1
ATOM 1529 N N . LEU A 1 186 ? 14.616 -7.831 -4.993 1.00 95.19 186 LEU A N 1
ATOM 1530 C CA . LEU A 1 186 ? 14.591 -8.283 -6.390 1.00 95.19 186 LEU A CA 1
ATOM 1531 C C . LEU A 1 186 ? 15.528 -7.458 -7.298 1.00 95.19 186 LEU A C 1
ATOM 1533 O O . LEU A 1 186 ? 15.787 -7.872 -8.426 1.00 95.19 186 LEU A O 1
ATOM 1537 N N . LEU A 1 187 ? 16.039 -6.321 -6.808 1.00 94.06 187 LEU A N 1
ATOM 1538 C CA . LEU A 1 187 ? 16.988 -5.432 -7.487 1.00 94.06 187 LEU A CA 1
ATOM 1539 C C . LEU A 1 187 ? 18.450 -5.593 -7.009 1.00 94.06 187 LEU A C 1
ATOM 1541 O O . LEU A 1 187 ? 19.283 -4.734 -7.305 1.00 94.06 187 LEU A O 1
ATOM 1545 N N . LEU A 1 188 ? 18.782 -6.650 -6.255 1.00 92.31 188 LEU A N 1
ATOM 1546 C CA . LEU A 1 188 ? 20.165 -6.947 -5.826 1.00 92.31 188 LEU A CA 1
ATOM 1547 C C . LEU A 1 188 ? 21.087 -7.419 -6.975 1.00 92.31 188 LEU A C 1
ATOM 1549 O O . LEU A 1 188 ? 20.606 -8.030 -7.960 1.00 92.31 188 LEU A O 1
#